Protein AF-A0A924HXS6-F1 (afdb_monomer_lite)

Radius of gyration: 39.7 Å; chains: 1; bounding box: 68×80×104 Å

pLDDT: mean 76.48, std 15.84, range [36.5, 95.69]

Secondary structure (DSSP, 8-state):
-------------------TTS--TTT--HHHHHHHHHHHTTGGG--HHHHHHHHHT--S-PPPPHHHHHHHHHTTHHHHHHHHHHHHHHHHHHHHHHHHHHHHHHHHHHHHHHHHHHHHHHHHHHHHHHHHHHHHHHHHHHHHHH-SS-PPPHHHHHHHHHHHHHHHHHHHHHHHHHHHHHHHHTHHHHHHHHT--

Foldseek 3Di:
DDDDDDDDPPPPPPVPVQQLLHDDPVQDDPLLNQLLCLQLVCPPVGDLQSSQCVSVVHPDSDPHDPVSVVSCVSSVSVVSSVSVVVVVVVVVVVVVVVVVVVVVVVVVVVLVVVVVVLVVVLVVLVVVLVVLLVVLVVVVVVVCVVDVDPPDDPVNVVSVVVNVVSVVVSVVVVVVVVVVNCVSVVVVVVVVVVVVD

Structure (mmCIF, N/CA/C/O backbone):
data_AF-A0A924HXS6-F1
#
_entry.id   AF-A0A924HXS6-F1
#
loop_
_atom_site.group_PDB
_atom_site.id
_atom_site.type_symbol
_atom_site.label_atom_id
_atom_site.label_alt_id
_atom_site.label_comp_id
_atom_site.label_asym_id
_atom_site.label_entity_id
_atom_site.label_seq_id
_atom_site.pdbx_PDB_ins_code
_atom_site.Cartn_x
_atom_site.Cartn_y
_atom_site.Cartn_z
_atom_site.occupancy
_atom_site.B_iso_or_equiv
_atom_site.auth_seq_id
_atom_site.auth_comp_id
_atom_site.auth_asym_id
_atom_site.auth_atom_id
_atom_site.pdbx_PDB_model_num
ATOM 1 N N . MET A 1 1 ? -27.231 61.408 19.218 1.00 38.69 1 MET A N 1
ATOM 2 C CA . MET A 1 1 ? -27.263 60.824 17.855 1.00 38.69 1 MET A CA 1
ATOM 3 C C . MET A 1 1 ? -26.114 61.401 17.045 1.00 38.69 1 MET A C 1
ATOM 5 O O . MET A 1 1 ? -25.766 62.540 17.344 1.00 38.69 1 MET A O 1
ATOM 9 N N . PRO A 1 2 ? -25.629 60.732 15.982 1.00 52.03 2 PRO A N 1
ATOM 10 C CA . PRO A 1 2 ? -25.668 59.294 15.654 1.00 52.03 2 PRO A CA 1
ATOM 11 C C . PRO A 1 2 ? -24.253 58.683 15.903 1.00 52.03 2 PRO A C 1
ATOM 13 O O . PRO A 1 2 ? -23.514 59.279 16.678 1.00 52.03 2 PRO A O 1
ATOM 16 N N . VAL A 1 3 ? -23.779 57.533 15.397 1.00 42.38 3 VAL A N 1
ATOM 17 C CA . VAL A 1 3 ? -24.336 56.420 14.589 1.00 42.38 3 VAL A CA 1
ATOM 18 C C . VAL A 1 3 ? -23.833 55.095 15.205 1.00 42.38 3 VAL A C 1
ATOM 20 O O . VAL A 1 3 ? -22.773 55.075 15.825 1.00 42.38 3 VAL A O 1
ATOM 23 N N . GLU A 1 4 ? -24.529 53.980 14.985 1.00 47.75 4 GLU A N 1
ATOM 24 C CA . GLU A 1 4 ? -24.015 52.621 15.225 1.00 47.75 4 GLU A CA 1
ATOM 25 C C . GLU A 1 4 ? -23.115 52.116 14.078 1.00 47.75 4 GLU A C 1
ATOM 27 O O . GLU A 1 4 ? -23.230 52.577 12.940 1.00 47.75 4 GLU A O 1
ATOM 32 N N . LYS A 1 5 ? -22.285 51.108 14.383 1.00 46.72 5 LYS A N 1
ATOM 33 C CA . LYS A 1 5 ? -21.861 49.961 13.543 1.00 46.72 5 LYS A CA 1
ATOM 34 C C . LYS A 1 5 ? -20.877 49.147 14.393 1.00 46.72 5 LYS A C 1
ATOM 36 O O . LYS A 1 5 ? -19.875 49.684 14.837 1.00 46.72 5 LYS A O 1
ATOM 41 N N . GLY A 1 6 ? -21.069 47.871 14.689 1.00 36.50 6 GLY A N 1
ATOM 42 C CA . GLY A 1 6 ? -22.016 46.897 14.161 1.00 36.50 6 GLY A CA 1
ATOM 43 C C . GLY A 1 6 ? -21.389 45.532 14.423 1.00 36.50 6 GLY A C 1
ATOM 44 O O . GLY A 1 6 ? -20.631 45.032 13.597 1.00 36.50 6 GLY A O 1
ATOM 45 N N . ILE A 1 7 ? -21.613 44.986 15.621 1.00 47.97 7 ILE A N 1
ATOM 46 C CA . ILE A 1 7 ? -20.989 43.734 16.059 1.00 47.97 7 ILE A CA 1
ATOM 47 C C . ILE A 1 7 ? -21.606 42.583 15.263 1.00 47.97 7 ILE A C 1
ATOM 49 O O . ILE A 1 7 ? -22.708 42.136 15.558 1.00 47.97 7 ILE A O 1
ATOM 53 N N . THR A 1 8 ? -20.871 42.084 14.274 1.00 44.03 8 THR A N 1
ATOM 54 C CA . THR A 1 8 ? -21.115 40.773 13.657 1.00 44.03 8 THR A CA 1
ATOM 55 C C . THR A 1 8 ? -19.799 40.011 13.593 1.00 44.03 8 THR A C 1
ATOM 57 O O . THR A 1 8 ? -19.250 39.722 12.533 1.00 44.03 8 THR A O 1
ATOM 60 N N . GLY A 1 9 ? -19.275 39.678 14.776 1.00 37.59 9 GLY A N 1
ATOM 61 C CA . GLY A 1 9 ? -18.327 38.579 14.889 1.00 37.59 9 GLY A CA 1
ATOM 62 C C . GLY A 1 9 ? -19.048 37.312 14.447 1.00 37.59 9 GLY A C 1
ATOM 63 O O . GLY A 1 9 ? -19.781 36.723 15.236 1.00 37.59 9 GLY A O 1
ATOM 64 N N . SER A 1 10 ? -18.901 36.949 13.172 1.00 38.72 10 SER A N 1
ATOM 65 C CA . SER A 1 10 ? -19.490 35.740 12.605 1.00 38.72 10 SER A CA 1
ATOM 66 C C . SER A 1 10 ? -18.765 34.537 13.193 1.00 38.72 10 SER A C 1
ATOM 68 O O . SER A 1 10 ? -17.803 34.021 12.621 1.00 38.72 10 SER A O 1
ATOM 70 N N . THR A 1 11 ? -19.193 34.121 14.385 1.00 42.62 11 THR A N 1
ATOM 71 C CA . THR A 1 11 ? -18.770 32.864 14.985 1.00 42.62 11 THR A CA 1
ATOM 72 C C . THR A 1 11 ? -19.303 31.750 14.101 1.00 42.62 11 THR A C 1
ATOM 74 O O . THR A 1 11 ? -20.420 31.268 14.291 1.00 42.62 11 THR A O 1
ATOM 77 N N . HIS A 1 12 ? -18.481 31.323 13.143 1.00 37.81 12 HIS A N 1
ATOM 78 C CA . HIS A 1 12 ? -18.574 29.990 12.578 1.00 37.81 12 HIS A CA 1
ATOM 79 C C . HIS A 1 12 ? -18.391 28.999 13.730 1.00 37.81 12 HIS A C 1
ATOM 81 O O . HIS A 1 12 ? -17.289 28.526 14.003 1.00 37.81 12 HIS A O 1
ATOM 87 N N . HIS A 1 13 ? -19.495 28.688 14.414 1.00 41.25 13 HIS A N 1
ATOM 88 C CA . HIS A 1 13 ? -19.664 27.399 15.052 1.00 41.25 13 HIS A CA 1
ATOM 89 C C . HIS A 1 13 ? -19.586 26.378 13.921 1.00 41.25 13 HIS A C 1
ATOM 91 O O . HIS A 1 13 ? -20.592 26.004 13.318 1.00 41.25 13 HIS A O 1
ATOM 97 N N . SER A 1 14 ? -18.361 25.948 13.616 1.00 42.88 14 SER A N 1
ATOM 98 C CA . SER A 1 14 ? -18.145 24.612 13.100 1.00 42.88 14 SER A CA 1
ATOM 99 C C . SER A 1 14 ? -18.835 23.697 14.094 1.00 42.88 14 SER A C 1
ATOM 101 O O . SER A 1 14 ? -18.337 23.496 15.202 1.00 42.88 14 SER A O 1
ATOM 103 N N . ILE A 1 15 ? -20.015 23.204 13.720 1.00 47.69 15 ILE A N 1
ATOM 104 C CA . ILE A 1 15 ? -20.652 22.091 14.406 1.00 47.69 15 ILE A CA 1
ATOM 105 C C . ILE A 1 15 ? -19.704 20.926 14.154 1.00 47.69 15 ILE A C 1
ATOM 107 O O . ILE A 1 15 ? -19.793 20.246 13.132 1.00 47.69 15 ILE A O 1
ATOM 111 N N . ALA A 1 16 ? -18.720 20.776 15.041 1.00 56.34 16 ALA A N 1
ATOM 112 C CA . ALA A 1 16 ? -17.879 19.604 15.082 1.00 56.34 16 ALA A CA 1
ATOM 113 C C . ALA A 1 16 ? -18.853 18.437 15.202 1.00 56.34 16 ALA A C 1
ATOM 115 O O . ALA A 1 16 ? -19.609 18.363 16.172 1.00 56.34 16 ALA A O 1
ATOM 116 N N . VAL A 1 17 ? -18.910 17.600 14.164 1.00 62.91 17 VAL A N 1
ATOM 117 C CA . VAL A 1 17 ? -19.793 16.437 14.141 1.00 62.91 17 VAL A CA 1
ATOM 118 C C . VAL A 1 17 ? -19.264 15.507 15.219 1.00 62.91 17 VAL A C 1
ATOM 120 O O . VAL A 1 17 ? -18.293 14.779 15.007 1.00 62.91 17 VAL A O 1
ATOM 123 N N . MET A 1 18 ? -19.836 15.650 16.414 1.00 76.25 18 MET A N 1
ATOM 124 C CA . MET A 1 18 ? -19.361 15.003 17.622 1.00 76.25 18 MET A CA 1
ATOM 125 C C . MET A 1 18 ? -19.551 13.510 17.419 1.00 76.25 18 MET A C 1
ATOM 127 O O . MET A 1 18 ? -20.681 13.034 17.278 1.00 76.25 18 MET A O 1
ATOM 131 N N . GLN A 1 19 ? -18.438 12.792 17.287 1.00 87.62 19 GLN A N 1
ATOM 132 C CA . GLN A 1 19 ? -18.511 11.398 16.887 1.00 87.62 19 GLN A CA 1
ATOM 133 C C . GLN A 1 19 ? -19.232 10.594 17.975 1.00 87.62 19 GLN A C 1
ATOM 135 O O . GLN A 1 19 ? -19.058 10.891 19.159 1.00 87.62 19 GLN A O 1
ATOM 140 N N . PRO A 1 20 ? -20.031 9.572 17.624 1.00 88.06 20 PRO A N 1
ATOM 141 C CA . PRO A 1 20 ? -20.849 8.849 18.600 1.00 88.06 20 PRO A CA 1
ATOM 142 C C . PRO A 1 20 ? -20.058 8.253 19.774 1.00 88.06 20 PRO A C 1
ATOM 144 O O . PRO A 1 20 ? -20.612 8.057 20.850 1.00 88.06 20 PRO A O 1
ATOM 147 N N . TRP A 1 21 ? -18.767 7.976 19.590 1.00 91.31 21 TRP A N 1
ATOM 148 C CA . TRP A 1 21 ? -17.848 7.448 20.603 1.00 91.31 21 TRP A CA 1
ATOM 149 C C . TRP A 1 21 ? -17.086 8.513 21.412 1.00 91.31 21 TRP A C 1
ATOM 151 O O . TRP A 1 21 ? -16.323 8.149 22.301 1.00 91.31 21 TRP A O 1
ATOM 161 N N . GLU A 1 22 ? -17.282 9.804 21.150 1.00 92.31 22 GLU A N 1
ATOM 162 C CA . GLU A 1 22 ? -16.698 10.893 21.947 1.00 92.31 22 GLU A CA 1
ATOM 163 C C . GLU A 1 22 ? -17.592 11.277 23.132 1.00 92.31 22 GLU A C 1
ATOM 165 O O . GLU A 1 22 ? -18.760 10.883 23.195 1.00 92.31 22 GLU A O 1
ATOM 170 N N . PHE A 1 23 ? -17.034 12.017 24.096 1.00 92.56 23 PHE A N 1
ATOM 171 C CA . PHE A 1 23 ? -17.731 12.439 25.316 1.00 92.56 23 PHE A CA 1
ATOM 172 C C . PHE A 1 23 ? -19.007 13.232 24.999 1.00 92.56 23 PHE A C 1
ATOM 174 O O . PHE A 1 23 ? -18.955 14.221 24.273 1.00 92.56 23 PHE A O 1
ATOM 181 N N . ASN A 1 24 ? -20.143 12.835 25.578 1.00 91.19 24 ASN A N 1
ATOM 182 C CA . ASN A 1 24 ? -21.427 13.498 25.363 1.00 91.19 24 ASN A CA 1
ATOM 183 C C . ASN A 1 24 ? -21.954 14.136 26.656 1.00 91.19 24 ASN A C 1
ATOM 185 O O . ASN A 1 24 ? -22.421 13.427 27.540 1.00 91.19 24 ASN A O 1
ATOM 189 N N . GLU A 1 25 ? -21.967 15.468 26.739 1.00 88.81 25 GLU A N 1
ATOM 190 C CA . GLU A 1 25 ? -22.411 16.230 27.925 1.00 88.81 25 GLU A CA 1
ATOM 191 C C . GLU A 1 25 ? -23.848 15.928 28.401 1.00 88.81 25 GLU A C 1
ATOM 193 O O . GLU A 1 25 ? -24.182 16.197 29.554 1.00 88.81 25 GLU A O 1
ATOM 198 N N . HIS A 1 26 ? -24.708 15.364 27.546 1.00 86.75 26 HIS A N 1
ATOM 199 C CA . HIS A 1 26 ? -26.095 15.021 27.883 1.00 86.75 26 HIS A CA 1
ATOM 200 C C . HIS A 1 26 ? -26.287 13.563 28.336 1.00 86.75 26 HIS A C 1
ATOM 202 O O . HIS A 1 26 ? -27.339 13.238 28.887 1.00 86.75 26 HIS A O 1
ATOM 208 N N . LEU A 1 27 ? -25.305 12.683 28.102 1.00 87.62 27 LEU A N 1
ATOM 209 C CA . LEU A 1 27 ? -25.378 11.244 28.410 1.00 87.62 27 LEU A CA 1
ATOM 210 C C . LEU A 1 27 ? -24.270 10.775 29.363 1.00 87.62 27 LEU A C 1
ATOM 212 O O . LEU A 1 27 ? -24.475 9.853 30.155 1.00 87.62 27 LEU A O 1
ATOM 216 N N . ASP A 1 28 ? -23.094 11.394 29.286 1.00 91.88 28 ASP A N 1
ATOM 217 C CA . ASP A 1 28 ? -21.891 10.997 29.998 1.00 91.88 28 ASP A CA 1
ATOM 218 C C . ASP A 1 28 ? -21.597 11.906 31.195 1.00 91.88 28 ASP A C 1
ATOM 220 O O . ASP A 1 28 ? -21.560 13.131 31.125 1.00 91.88 28 ASP A O 1
ATOM 224 N N . THR A 1 29 ? -21.249 11.269 32.307 1.00 93.75 29 THR A N 1
ATOM 225 C CA . THR A 1 29 ? -20.440 11.881 33.362 1.00 93.75 29 THR A CA 1
ATOM 226 C C . THR A 1 29 ? -18.971 11.539 33.119 1.00 93.75 29 THR A C 1
ATOM 228 O O . THR A 1 29 ? -18.664 10.508 32.520 1.00 93.75 29 THR A O 1
ATOM 231 N N . ALA A 1 30 ? -18.035 12.314 33.674 1.00 93.06 30 ALA A N 1
ATOM 232 C CA . ALA A 1 30 ? -16.604 11.986 33.591 1.00 93.06 30 ALA A CA 1
ATOM 233 C C . ALA A 1 30 ? -16.283 10.542 34.050 1.00 93.06 30 ALA A C 1
ATOM 235 O O . ALA A 1 30 ? -15.427 9.876 33.473 1.00 93.06 30 ALA A O 1
ATOM 236 N N . LYS A 1 31 ? -17.013 10.022 35.051 1.00 93.12 31 LYS A N 1
ATOM 237 C CA . LYS A 1 31 ? -16.850 8.646 35.552 1.00 93.12 31 LYS A CA 1
ATOM 238 C C . LYS A 1 31 ? -17.409 7.587 34.601 1.00 93.12 31 LYS A C 1
ATOM 240 O O . LYS A 1 31 ? -16.767 6.554 34.428 1.00 93.12 31 LYS A O 1
ATOM 245 N N . SER A 1 32 ? -18.574 7.826 33.993 1.00 93.56 32 SER A N 1
ATOM 246 C CA . SER A 1 32 ? -19.151 6.883 33.029 1.00 93.56 32 SER A CA 1
ATOM 247 C C . SER A 1 32 ? -18.361 6.869 31.723 1.00 93.56 32 SER A C 1
ATOM 249 O O . SER A 1 32 ? -18.115 5.787 31.204 1.00 93.56 32 SER A O 1
ATOM 251 N N . PHE A 1 33 ? -17.869 8.018 31.247 1.00 95.44 33 PHE A N 1
ATOM 252 C CA . PHE A 1 33 ? -17.008 8.066 30.063 1.00 95.44 33 PHE A CA 1
ATOM 253 C C . PHE A 1 33 ? -15.649 7.394 30.291 1.00 95.44 33 PHE A C 1
ATOM 255 O O . PHE A 1 33 ? -15.173 6.670 29.425 1.00 95.44 33 PHE A O 1
ATOM 262 N N . GLN A 1 34 ? -15.048 7.542 31.477 1.00 94.94 34 GLN A N 1
ATOM 263 C CA . GLN A 1 34 ? -13.844 6.783 31.827 1.00 94.94 34 GLN A CA 1
ATOM 264 C C . GLN A 1 34 ? -14.103 5.264 31.802 1.00 94.94 34 GLN A C 1
ATOM 266 O O . GLN A 1 34 ? -13.278 4.509 31.295 1.00 94.94 34 GLN A O 1
ATOM 271 N N . GLY A 1 35 ? -15.259 4.807 32.303 1.00 93.62 35 GLY A N 1
ATOM 272 C CA . GLY A 1 35 ? -15.675 3.403 32.198 1.00 93.62 35 GLY A CA 1
ATOM 273 C C . GLY A 1 35 ? -15.913 2.948 30.752 1.00 93.62 35 GLY A C 1
ATOM 274 O O . GLY A 1 35 ? -15.497 1.850 30.383 1.00 93.62 35 GLY A O 1
ATOM 275 N N . PHE A 1 36 ? -16.519 3.806 29.927 1.00 95.69 36 PHE A N 1
ATOM 276 C CA . PHE A 1 36 ? -16.722 3.582 28.495 1.00 95.69 36 PHE A CA 1
ATOM 277 C C . PHE A 1 36 ? -15.394 3.448 27.741 1.00 95.69 36 PHE A C 1
ATOM 279 O O . PHE A 1 36 ? -15.242 2.511 26.963 1.00 95.69 36 PHE A O 1
ATOM 286 N N . ALA A 1 37 ? -14.416 4.319 28.011 1.00 95.00 37 ALA A N 1
ATOM 287 C CA . ALA A 1 37 ? -13.077 4.225 27.434 1.00 95.00 37 ALA A CA 1
ATOM 288 C C . ALA A 1 37 ? -12.424 2.876 27.781 1.00 95.00 37 ALA A C 1
ATOM 290 O O . ALA A 1 37 ? -12.025 2.146 26.878 1.00 95.00 37 ALA A O 1
ATOM 291 N N . CYS A 1 38 ? -12.450 2.460 29.056 1.00 94.00 38 CYS A N 1
ATOM 292 C CA . CYS A 1 38 ? -11.980 1.127 29.458 1.00 94.00 38 CYS A CA 1
ATOM 293 C C . CYS A 1 38 ? -12.711 -0.023 28.736 1.00 94.00 38 CYS A C 1
ATOM 295 O O . CYS A 1 38 ? -12.109 -1.065 28.494 1.00 94.00 38 CYS A O 1
ATOM 297 N N . TYR A 1 39 ? -13.997 0.134 28.404 1.00 95.31 39 TYR A N 1
ATOM 298 C CA . TYR A 1 39 ? -14.775 -0.872 27.672 1.00 95.31 39 TYR A CA 1
ATOM 299 C C . TYR A 1 39 ? -14.457 -0.909 26.168 1.00 95.31 39 TYR A C 1
ATOM 301 O O . TYR A 1 39 ? -14.346 -1.994 25.597 1.00 95.31 39 TYR A O 1
ATOM 309 N N . ARG A 1 40 ? -14.273 0.256 25.535 1.00 95.19 40 ARG A N 1
ATOM 310 C CA . ARG A 1 40 ? -13.857 0.397 24.130 1.00 95.19 40 ARG A CA 1
ATOM 311 C C . ARG A 1 40 ? -12.452 -0.169 23.913 1.00 95.19 40 ARG A C 1
ATOM 313 O O . ARG A 1 40 ? -12.247 -0.990 23.020 1.00 95.19 40 ARG A O 1
ATOM 320 N N . ASP A 1 41 ? -11.512 0.227 24.768 1.00 93.31 41 ASP A N 1
ATOM 321 C CA . ASP A 1 41 ? -10.079 -0.046 24.612 1.00 93.31 41 ASP A CA 1
ATOM 322 C C . ASP A 1 41 ? -9.718 -1.533 24.848 1.00 93.31 41 ASP A C 1
ATOM 324 O O . ASP A 1 41 ? -8.624 -1.970 24.502 1.00 93.31 41 ASP A O 1
ATOM 328 N N . LEU A 1 42 ? -10.654 -2.345 25.363 1.00 91.69 42 LEU A N 1
ATOM 329 C CA . LEU A 1 42 ? -10.542 -3.812 25.438 1.00 91.69 42 LEU A CA 1
ATOM 330 C C . LEU A 1 42 ? -10.660 -4.534 24.083 1.00 91.69 42 LEU A C 1
ATOM 332 O O . LEU A 1 42 ? -10.429 -5.747 24.023 1.00 91.69 42 LEU A O 1
ATOM 336 N N . GLY A 1 43 ? -11.048 -3.835 23.011 1.00 89.19 43 GLY A N 1
ATOM 337 C CA . GLY A 1 43 ? -11.098 -4.404 21.663 1.00 89.19 43 GLY A CA 1
ATOM 338 C C . GLY A 1 43 ? -12.033 -5.624 21.548 1.00 89.19 43 GLY A C 1
ATOM 339 O O . GLY A 1 43 ? -13.045 -5.682 22.250 1.00 89.19 43 GLY A O 1
ATOM 340 N N . PRO A 1 44 ? -11.728 -6.616 20.688 1.00 85.62 44 PRO A N 1
ATOM 341 C CA . PRO A 1 44 ? -12.607 -7.765 20.426 1.00 85.62 44 PRO A CA 1
ATOM 342 C C . PRO A 1 44 ? -12.946 -8.624 21.655 1.00 85.62 44 PRO A C 1
ATOM 344 O O . PRO A 1 44 ? -13.977 -9.288 21.679 1.00 85.62 44 PRO A O 1
ATOM 347 N N . THR A 1 45 ? -12.103 -8.601 22.690 1.00 86.75 45 THR A N 1
ATOM 348 C CA . THR A 1 45 ? -12.285 -9.347 23.949 1.00 86.75 45 THR A CA 1
ATOM 349 C C . THR A 1 45 ? -13.083 -8.583 25.015 1.00 86.75 45 THR A C 1
ATOM 351 O O . THR A 1 45 ? -13.094 -8.977 26.182 1.00 86.75 45 THR A O 1
ATOM 354 N N . ARG A 1 46 ? -13.740 -7.475 24.647 1.00 91.50 46 ARG A N 1
ATOM 355 C CA . ARG A 1 46 ? -14.506 -6.627 25.572 1.00 91.50 46 ARG A CA 1
ATOM 356 C C . ARG A 1 46 ? -15.606 -7.385 26.319 1.00 91.50 46 ARG A C 1
ATOM 358 O O . ARG A 1 46 ? -16.433 -8.085 25.740 1.00 91.50 46 ARG A O 1
ATOM 365 N N . SER A 1 47 ? -15.679 -7.146 27.623 1.00 92.44 47 SER A N 1
ATOM 366 C CA . SER A 1 47 ? -16.813 -7.505 28.474 1.00 92.44 47 SER A CA 1
ATOM 367 C C . SER A 1 47 ? -16.984 -6.439 29.555 1.00 92.44 47 SER A C 1
ATOM 369 O O . SER A 1 47 ? -16.036 -5.721 29.883 1.00 92.44 47 SER A O 1
ATOM 371 N N . LEU A 1 48 ? -18.194 -6.304 30.107 1.00 91.38 48 LEU A N 1
ATOM 372 C CA . LEU A 1 48 ? -18.442 -5.324 31.170 1.00 91.38 48 LEU A CA 1
ATOM 373 C C . LEU A 1 48 ? -17.681 -5.673 32.453 1.00 91.38 48 LEU A C 1
ATOM 375 O O . LEU A 1 48 ? -17.195 -4.767 33.123 1.00 91.38 48 LEU A O 1
ATOM 379 N N . ASP A 1 49 ? -17.493 -6.960 32.745 1.00 90.88 49 ASP A N 1
ATOM 380 C CA . ASP A 1 49 ? -16.710 -7.424 33.893 1.00 90.88 49 ASP A CA 1
ATOM 381 C C . ASP A 1 49 ? -15.219 -7.079 33.740 1.00 90.88 49 ASP A C 1
ATOM 383 O O . ASP A 1 49 ? -14.610 -6.544 34.667 1.00 90.88 49 ASP A O 1
ATOM 387 N N . ALA A 1 50 ? -14.637 -7.295 32.553 1.00 89.81 50 ALA A N 1
ATOM 388 C CA . ALA A 1 50 ? -13.249 -6.923 32.271 1.00 89.81 50 ALA A CA 1
ATOM 389 C C . ALA A 1 50 ? -13.051 -5.396 32.305 1.00 89.81 50 ALA A C 1
ATOM 391 O O . ALA A 1 50 ? -12.095 -4.904 32.907 1.00 89.81 50 ALA A O 1
ATOM 392 N N . ALA A 1 51 ? -13.984 -4.632 31.729 1.00 91.88 51 ALA A N 1
ATOM 393 C CA . ALA A 1 51 ? -13.937 -3.170 31.754 1.00 91.88 51 ALA A CA 1
ATOM 394 C C . ALA A 1 51 ? -14.082 -2.620 33.181 1.00 91.88 51 ALA A C 1
ATOM 396 O O . ALA A 1 51 ? -13.402 -1.664 33.553 1.00 91.88 51 ALA A O 1
ATOM 397 N N . PHE A 1 52 ? -14.924 -3.250 34.003 1.00 91.44 52 PHE A N 1
ATOM 398 C CA . PHE A 1 52 ? -15.096 -2.909 35.411 1.00 91.44 52 PHE A CA 1
ATOM 399 C C . PHE A 1 52 ? -13.847 -3.232 36.244 1.00 91.44 52 PHE A C 1
ATOM 401 O O . PHE A 1 52 ? -13.449 -2.420 37.082 1.00 91.44 52 PHE A O 1
ATOM 408 N N . ALA A 1 53 ? -13.197 -4.373 35.992 1.00 89.88 53 ALA A N 1
ATOM 409 C CA . ALA A 1 53 ? -11.933 -4.750 36.624 1.00 89.88 53 ALA A CA 1
ATOM 410 C C . ALA A 1 53 ? -10.823 -3.721 36.335 1.00 89.88 53 ALA A C 1
ATOM 412 O O . ALA A 1 53 ? -10.177 -3.243 37.274 1.00 89.88 53 ALA A O 1
ATOM 413 N N . LEU A 1 54 ? -10.678 -3.298 35.070 1.00 90.25 54 LEU A N 1
ATOM 414 C CA . LEU A 1 54 ? -9.769 -2.217 34.664 1.00 90.25 54 LEU A CA 1
ATOM 415 C C . LEU A 1 54 ? -10.129 -0.880 35.330 1.00 90.25 54 LEU A C 1
ATOM 417 O O . LEU A 1 54 ? -9.282 -0.271 35.982 1.00 90.25 54 LEU A O 1
ATOM 421 N N . TYR A 1 55 ? -11.395 -0.456 35.243 1.00 90.62 55 TYR A N 1
ATOM 422 C CA . TYR A 1 55 ? -11.885 0.799 35.829 1.00 90.62 55 TYR A CA 1
ATOM 423 C C . TYR A 1 55 ? -11.654 0.882 37.349 1.00 90.62 55 TYR A C 1
ATOM 425 O O . TYR A 1 55 ? -11.389 1.954 37.894 1.00 90.62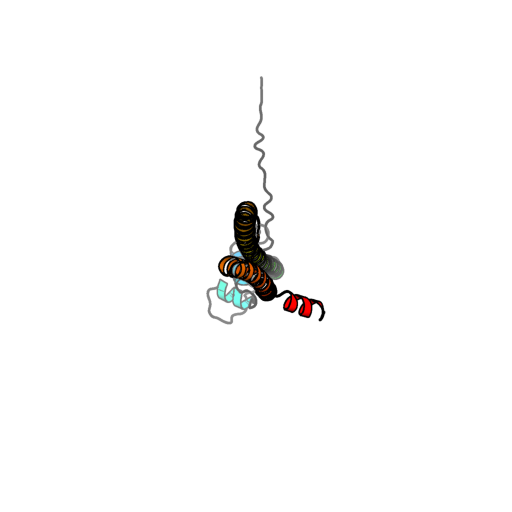 55 TYR A O 1
ATOM 433 N N . ARG A 1 56 ? -11.744 -0.252 38.055 1.00 88.88 56 ARG A N 1
ATOM 434 C CA . ARG A 1 56 ? -11.508 -0.346 39.504 1.00 88.88 56 ARG A CA 1
ATOM 435 C C . ARG A 1 56 ? -10.053 -0.622 39.882 1.00 88.88 56 ARG A C 1
ATOM 437 O O . ARG A 1 56 ? -9.773 -0.612 41.079 1.00 88.88 56 ARG A O 1
ATOM 444 N N .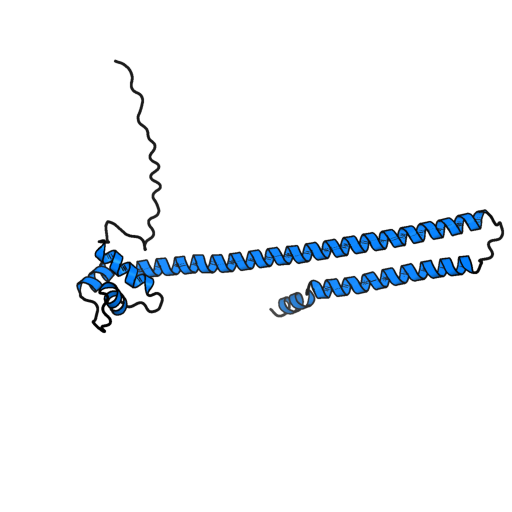 GLN A 1 57 ? -9.168 -0.876 38.915 1.00 84.25 57 GLN A N 1
ATOM 445 C CA . GLN A 1 57 ? -7.789 -1.334 39.131 1.00 84.25 57 GLN A CA 1
ATOM 446 C C . GLN A 1 57 ? -7.728 -2.595 40.024 1.00 84.25 57 GLN A C 1
ATOM 448 O O . GLN A 1 57 ? -6.913 -2.690 40.941 1.00 84.25 57 GLN A O 1
ATOM 453 N N . GLN A 1 58 ? -8.636 -3.560 39.804 1.00 76.69 58 GLN A N 1
ATOM 454 C CA . GLN A 1 58 ? -8.728 -4.799 40.593 1.00 76.69 58 GLN A CA 1
ATOM 455 C C . GLN A 1 58 ? -8.543 -6.043 39.721 1.00 76.69 58 GLN A C 1
ATOM 457 O O . GLN A 1 58 ? -9.316 -6.277 38.801 1.00 76.69 58 GLN A O 1
ATOM 462 N N . ASN A 1 59 ? -7.607 -6.916 40.103 1.00 62.34 59 ASN A N 1
ATOM 463 C CA . ASN A 1 59 ? -7.332 -8.204 39.443 1.00 62.34 59 ASN A CA 1
ATOM 464 C C . ASN A 1 59 ? -8.381 -9.301 39.754 1.00 62.34 59 ASN A C 1
ATOM 466 O O . ASN A 1 59 ? -8.041 -10.479 39.824 1.00 62.34 59 ASN A O 1
ATOM 470 N N . SER A 1 60 ? -9.634 -8.941 40.052 1.00 53.97 60 SER A N 1
ATOM 471 C CA . SER A 1 60 ? -10.631 -9.879 40.588 1.00 53.97 60 SER A CA 1
ATOM 472 C C . SER A 1 60 ? -11.764 -10.168 39.611 1.00 53.97 60 SER A C 1
ATOM 474 O O . SER A 1 60 ? -12.344 -9.223 39.082 1.00 53.97 60 SER A O 1
ATOM 476 N N . ASN A 1 61 ? -12.169 -11.441 39.523 1.00 59.31 61 ASN A N 1
ATOM 477 C CA . ASN A 1 61 ? -13.370 -11.950 38.834 1.00 59.31 61 ASN A CA 1
ATOM 478 C C . ASN A 1 61 ? -14.690 -11.477 39.490 1.00 59.31 61 ASN A C 1
ATOM 480 O O . ASN A 1 61 ? -15.574 -12.279 39.789 1.00 59.31 61 ASN A O 1
ATOM 484 N N . LYS A 1 62 ? -14.812 -10.185 39.800 1.00 67.06 62 LYS A N 1
ATOM 485 C CA . LYS A 1 62 ? -16.041 -9.579 40.313 1.00 67.06 62 LYS A CA 1
ATOM 486 C C . LYS A 1 62 ? -16.869 -9.106 39.133 1.00 67.06 62 LYS A C 1
ATOM 488 O O . LYS A 1 62 ? -16.402 -8.282 38.351 1.00 67.06 62 LYS A O 1
ATOM 493 N N . THR A 1 63 ? -18.101 -9.588 39.068 1.00 74.38 63 THR A N 1
ATOM 494 C CA . THR A 1 63 ? -19.112 -9.119 38.125 1.00 74.38 63 THR A CA 1
ATOM 495 C C . THR A 1 63 ? -19.305 -7.607 38.227 1.00 74.38 63 THR A C 1
ATOM 497 O O . THR A 1 63 ? -19.204 -7.017 39.311 1.00 74.38 63 THR A O 1
ATOM 500 N N . ALA A 1 64 ? -19.598 -6.980 37.090 1.00 77.69 64 ALA A N 1
ATOM 501 C CA . ALA A 1 64 ? -19.845 -5.555 36.973 1.00 77.69 64 ALA A CA 1
ATOM 502 C C . ALA A 1 64 ? -20.934 -5.107 37.959 1.00 77.69 64 ALA A C 1
ATOM 504 O O . ALA A 1 64 ? -22.037 -5.658 38.013 1.00 77.69 64 ALA A O 1
ATOM 505 N N . SER A 1 65 ? -20.621 -4.085 38.758 1.00 79.38 65 SER A N 1
ATOM 506 C CA . SER A 1 65 ? -21.583 -3.522 39.707 1.00 79.38 65 SER A CA 1
ATOM 507 C C . SER A 1 65 ? -22.783 -2.912 38.973 1.00 79.38 65 SER A C 1
ATOM 509 O O . SER A 1 65 ? -22.638 -2.394 37.866 1.00 79.38 65 SER A O 1
ATOM 511 N N . GLY A 1 66 ? -23.962 -2.900 39.605 1.00 86.25 66 GLY A N 1
ATOM 512 C CA . GLY A 1 66 ? -25.201 -2.409 38.988 1.00 86.25 66 GLY A CA 1
ATOM 513 C C . GLY A 1 66 ? -25.095 -0.995 38.399 1.00 86.25 66 GLY A C 1
ATOM 514 O O . GLY A 1 66 ? -25.658 -0.737 37.342 1.00 86.25 66 GLY A O 1
ATOM 515 N N . PHE A 1 67 ? -24.301 -0.098 39.000 1.00 89.44 67 PHE A N 1
ATOM 516 C CA . PHE A 1 67 ? -24.073 1.236 38.428 1.00 89.44 67 PHE A CA 1
ATOM 517 C C . PHE A 1 67 ? -23.323 1.200 37.086 1.00 89.44 67 PHE A C 1
ATOM 519 O O . PHE A 1 67 ? -23.579 2.038 36.230 1.00 89.44 67 PHE A O 1
ATOM 526 N N . PHE A 1 68 ? -22.427 0.231 36.884 1.00 92.00 68 PHE A N 1
ATOM 527 C CA . PHE A 1 68 ? -21.630 0.086 35.666 1.00 92.00 68 PHE A CA 1
ATOM 528 C C . PHE A 1 68 ? -22.478 -0.484 34.520 1.00 92.00 68 PHE A C 1
ATOM 530 O O . PHE A 1 68 ? -22.421 0.021 33.401 1.00 92.00 68 PHE A O 1
ATOM 537 N N . ASN A 1 69 ? -23.362 -1.443 34.822 1.00 92.88 69 ASN A N 1
ATOM 538 C CA . ASN A 1 69 ? -24.383 -1.917 33.880 1.00 92.88 69 ASN A CA 1
ATOM 539 C C . ASN A 1 69 ? -25.378 -0.802 33.510 1.00 92.88 69 ASN A C 1
ATOM 541 O O . ASN A 1 69 ? -25.717 -0.644 32.336 1.00 92.88 69 ASN A O 1
ATOM 545 N N . ASN A 1 70 ? -25.789 0.024 34.480 1.00 94.06 70 ASN A N 1
ATOM 546 C CA . ASN A 1 70 ? -26.640 1.188 34.220 1.00 94.06 70 ASN A CA 1
ATOM 547 C C . ASN A 1 70 ? -25.934 2.214 33.317 1.00 94.06 70 ASN A C 1
ATOM 549 O O . ASN A 1 70 ? -26.534 2.676 32.354 1.00 94.06 70 ASN A O 1
ATOM 553 N N . TRP A 1 71 ? -24.658 2.536 33.571 1.00 94.88 71 TRP A N 1
ATOM 554 C CA . TRP A 1 71 ? -23.876 3.422 32.697 1.00 94.88 71 TRP A CA 1
ATOM 555 C C . TRP A 1 71 ? -23.733 2.862 31.280 1.00 94.88 71 TRP A C 1
ATOM 557 O O . TRP A 1 71 ? -23.907 3.609 30.322 1.00 94.88 71 TRP A O 1
ATOM 567 N N . SER A 1 72 ? -23.476 1.558 31.144 1.00 94.00 72 SER A N 1
ATOM 568 C CA . SER A 1 72 ? -23.378 0.899 29.840 1.00 94.00 72 SER A CA 1
ATOM 569 C C . SER A 1 72 ? -24.678 0.968 29.041 1.00 94.00 72 SER A C 1
ATOM 571 O O . SER A 1 72 ? -24.658 1.275 27.846 1.00 94.00 72 SER A O 1
ATOM 573 N N . THR A 1 73 ? -25.805 0.743 29.720 1.00 93.88 73 THR A N 1
ATOM 574 C CA . THR A 1 73 ? -27.138 0.744 29.110 1.00 93.88 73 THR A CA 1
ATOM 575 C C . THR A 1 73 ? -27.571 2.160 28.729 1.00 93.88 73 THR A C 1
ATOM 577 O O . THR A 1 73 ? -27.877 2.407 27.565 1.00 93.88 73 THR A O 1
ATOM 580 N N . SER A 1 74 ? -27.542 3.108 29.675 1.00 92.94 74 SER A N 1
ATOM 581 C CA . SER A 1 74 ? -27.966 4.499 29.446 1.00 92.94 74 SER A CA 1
ATOM 582 C C . SER A 1 74 ? -27.027 5.272 28.520 1.00 92.94 74 SER A C 1
ATOM 584 O O . SER A 1 74 ? -27.468 6.146 27.785 1.00 92.94 74 SER A O 1
ATOM 586 N N . GLY A 1 75 ? -25.730 4.955 28.545 1.00 92.00 75 GLY A N 1
ATOM 587 C CA . GLY A 1 75 ? -24.729 5.547 27.661 1.00 92.00 75 GLY A CA 1
ATOM 588 C C . GLY A 1 75 ? -24.604 4.846 26.307 1.00 92.00 75 GLY A C 1
ATOM 589 O O . GLY A 1 75 ? -23.691 5.192 25.562 1.00 92.00 75 GLY A O 1
ATOM 590 N N . HIS A 1 76 ? -25.447 3.846 26.008 1.00 94.25 76 HIS A N 1
ATOM 591 C CA . HIS A 1 76 ? -25.458 3.060 24.765 1.00 94.25 76 HIS A CA 1
ATOM 592 C C . HIS A 1 76 ? -24.074 2.542 24.323 1.00 94.25 76 HIS A C 1
ATOM 594 O O . HIS A 1 76 ? -23.722 2.591 23.143 1.00 94.25 76 HIS A O 1
ATOM 600 N N . TRP A 1 77 ? -23.265 2.040 25.266 1.00 94.62 77 TRP A N 1
ATOM 601 C CA . TRP A 1 77 ? -21.843 1.752 25.019 1.00 94.62 77 TRP A CA 1
ATOM 602 C C . TRP A 1 77 ? -21.608 0.790 23.850 1.00 94.62 77 TRP A C 1
ATOM 604 O O . TRP A 1 77 ? -20.695 1.012 23.064 1.00 94.62 77 TRP A O 1
ATOM 614 N N . VAL A 1 78 ? -22.438 -0.246 23.702 1.00 93.56 78 VAL A N 1
ATOM 615 C CA . VAL A 1 78 ? -22.297 -1.246 22.627 1.00 93.56 78 VAL A CA 1
ATOM 616 C C . VAL A 1 78 ? -22.443 -0.612 21.238 1.00 93.56 78 VAL A C 1
ATOM 618 O O . VAL A 1 78 ? -21.628 -0.880 20.362 1.00 93.56 78 VAL A O 1
ATOM 621 N N . ASP A 1 79 ? -23.428 0.268 21.046 1.00 94.25 79 ASP A N 1
ATOM 622 C CA . ASP A 1 79 ? -23.662 0.972 19.775 1.00 94.25 79 ASP A CA 1
ATOM 623 C C . ASP A 1 79 ? -22.555 1.999 19.476 1.00 94.25 79 ASP A C 1
ATOM 625 O O . ASP A 1 79 ? -22.070 2.094 18.348 1.00 94.25 79 ASP A O 1
ATOM 629 N N . ARG A 1 80 ? -22.085 2.721 20.502 1.00 94.38 80 ARG A N 1
ATOM 630 C CA . ARG A 1 80 ? -20.974 3.679 20.372 1.00 94.38 80 ARG A CA 1
ATOM 631 C C . ARG A 1 80 ? -19.659 2.986 20.009 1.00 94.38 80 ARG A C 1
ATOM 633 O O . ARG A 1 80 ? -18.964 3.461 19.114 1.00 94.38 80 ARG A O 1
ATOM 640 N N . VAL A 1 81 ? -19.336 1.860 20.655 1.00 94.88 81 VAL A N 1
ATOM 641 C CA . VAL A 1 81 ? -18.143 1.064 20.316 1.00 94.88 81 VAL A CA 1
ATOM 642 C C . VAL A 1 81 ? -18.280 0.426 18.933 1.00 94.88 81 VAL A C 1
ATOM 644 O O . VAL A 1 81 ? -17.326 0.485 18.172 1.00 94.88 81 VAL A O 1
ATOM 647 N N . LEU A 1 82 ? -19.453 -0.092 18.550 1.00 93.50 82 LEU A N 1
ATOM 648 C CA . LEU A 1 82 ? -19.665 -0.627 17.198 1.00 93.50 82 LEU A CA 1
ATOM 649 C C . LEU A 1 82 ? -19.378 0.427 16.115 1.00 93.50 82 LEU A C 1
ATOM 651 O O . LEU A 1 82 ? -18.720 0.131 15.122 1.00 93.50 82 LEU A O 1
ATOM 655 N N . LYS A 1 83 ? -19.829 1.670 16.313 1.00 93.75 83 LYS A N 1
ATOM 656 C CA . LYS A 1 83 ? -19.550 2.777 15.383 1.00 93.75 83 LYS A CA 1
ATOM 657 C C . LYS A 1 83 ? -18.060 3.138 15.341 1.00 93.75 83 LYS A C 1
ATOM 659 O O . LYS A 1 83 ? -17.544 3.397 14.260 1.00 93.75 83 LYS A O 1
ATOM 664 N N . PHE A 1 84 ? -17.372 3.095 16.484 1.00 93.56 84 PHE A N 1
ATOM 665 C CA . PHE A 1 84 ? -15.920 3.289 16.562 1.00 93.56 84 PHE A CA 1
ATOM 666 C C . PHE A 1 84 ? -15.135 2.175 15.854 1.00 93.56 84 PHE A C 1
ATOM 668 O O . PHE A 1 84 ? -14.172 2.464 15.145 1.00 93.56 84 PHE A O 1
ATOM 675 N N . ASP A 1 85 ? -15.547 0.915 16.017 1.00 93.31 85 ASP A N 1
ATOM 676 C CA . ASP A 1 85 ? -14.927 -0.232 15.348 1.00 93.31 85 ASP A CA 1
ATOM 677 C C . ASP A 1 85 ? -15.092 -0.125 13.828 1.00 93.31 85 ASP A C 1
ATOM 679 O O . ASP A 1 85 ? -14.114 -0.260 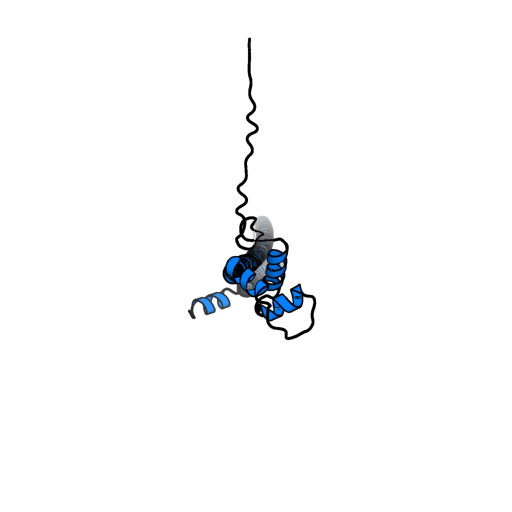13.099 1.00 93.31 85 ASP A O 1
ATOM 683 N N . LEU A 1 86 ? -16.307 0.180 13.351 1.00 93.12 86 LEU A N 1
ATOM 684 C CA . LEU A 1 86 ? -16.601 0.358 11.924 1.00 93.12 86 LEU A CA 1
ATOM 685 C C . LEU A 1 86 ? -15.765 1.480 11.296 1.00 93.12 86 LEU A C 1
ATOM 687 O O . LEU A 1 86 ? -15.253 1.314 10.191 1.00 93.12 86 LEU A O 1
ATOM 691 N N . GLU A 1 87 ? -15.597 2.602 11.997 1.00 92.88 87 GLU A N 1
ATOM 692 C CA . GLU A 1 87 ? -14.753 3.706 11.535 1.00 92.88 87 GLU A CA 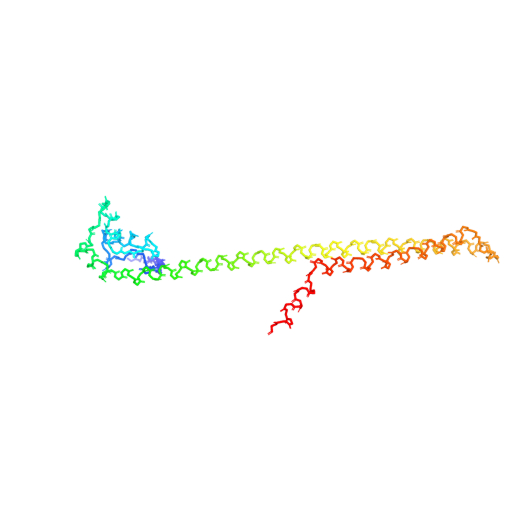1
ATOM 693 C C . GLU A 1 87 ? -13.260 3.343 11.570 1.00 92.88 87 GLU A C 1
ATOM 695 O O . GLU A 1 87 ? -12.521 3.645 10.633 1.00 92.88 87 GLU A O 1
ATOM 700 N N . SER A 1 88 ? -12.814 2.627 12.606 1.00 90.31 88 SER A N 1
ATOM 701 C CA . SER A 1 88 ? -11.438 2.124 12.704 1.00 90.31 88 SER A CA 1
ATOM 702 C C . SER A 1 88 ? -11.116 1.137 11.577 1.00 90.31 88 SER A C 1
ATOM 704 O O . SER A 1 88 ? -10.046 1.214 10.972 1.00 90.31 88 SER A O 1
ATOM 706 N N . ASP A 1 89 ? -12.053 0.247 11.241 1.00 90.94 89 ASP A N 1
ATOM 707 C CA . ASP A 1 89 ? -11.934 -0.668 10.107 1.00 90.94 89 ASP A CA 1
ATOM 708 C C . ASP A 1 89 ? -11.986 0.065 8.763 1.00 90.94 89 ASP A C 1
ATOM 710 O O . ASP A 1 89 ? -11.207 -0.279 7.873 1.00 90.94 89 ASP A O 1
ATOM 714 N N . ARG A 1 90 ? -12.821 1.106 8.612 1.00 92.12 90 ARG A N 1
ATOM 715 C CA . ARG A 1 90 ? -12.829 1.972 7.420 1.00 92.12 90 ARG A CA 1
ATOM 716 C C . ARG A 1 90 ? -11.450 2.594 7.196 1.00 92.12 90 ARG A C 1
ATOM 718 O O . ARG A 1 90 ? -10.873 2.415 6.127 1.00 92.12 90 ARG A O 1
ATOM 725 N N . ILE A 1 91 ? -10.892 3.245 8.219 1.00 90.62 91 ILE A N 1
ATOM 726 C CA . ILE A 1 91 ? -9.562 3.876 8.172 1.00 90.62 91 ILE A CA 1
ATOM 727 C C . ILE A 1 91 ? -8.472 2.837 7.866 1.00 90.62 91 ILE A C 1
ATOM 729 O O . ILE A 1 91 ? -7.601 3.076 7.030 1.00 90.62 91 ILE A O 1
ATOM 733 N N . ARG A 1 92 ? -8.528 1.657 8.497 1.00 87.56 92 ARG A N 1
ATOM 734 C CA . ARG A 1 92 ? -7.576 0.560 8.261 1.00 87.56 92 ARG A CA 1
ATOM 735 C C . ARG A 1 92 ? -7.637 0.041 6.821 1.00 87.56 92 ARG A C 1
ATOM 737 O O . ARG A 1 92 ? -6.594 -0.194 6.215 1.00 87.56 92 ARG A O 1
ATOM 744 N N . LEU A 1 93 ? -8.837 -0.150 6.272 1.00 86.38 93 LEU A N 1
ATOM 745 C CA . LEU A 1 93 ? -9.032 -0.603 4.893 1.00 86.38 93 LEU A CA 1
ATOM 746 C C . LEU A 1 93 ? -8.590 0.460 3.880 1.00 86.38 93 LEU A C 1
ATOM 748 O O . LEU A 1 93 ? -7.942 0.111 2.897 1.00 86.38 93 LEU A O 1
ATOM 752 N N . GLU A 1 94 ? -8.870 1.738 4.137 1.00 88.00 94 GLU A N 1
ATOM 753 C CA . GLU A 1 94 ? -8.395 2.853 3.309 1.00 88.00 94 GLU A CA 1
ATOM 754 C C . GLU A 1 94 ? -6.869 2.980 3.324 1.00 88.00 94 GLU A C 1
ATOM 756 O O . GLU A 1 94 ? -6.275 3.198 2.270 1.00 88.00 94 GLU A O 1
ATOM 761 N N . GLY A 1 95 ? -6.221 2.762 4.474 1.00 85.50 95 GLY A N 1
ATOM 762 C CA . GLY A 1 95 ? -4.761 2.682 4.573 1.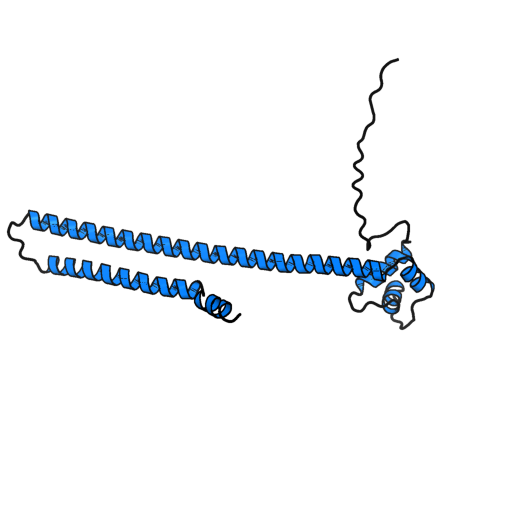00 85.50 95 GLY A CA 1
ATOM 763 C C . GLY A 1 95 ? -4.183 1.576 3.685 1.00 85.50 95 GLY A C 1
ATOM 764 O O . GLY A 1 95 ? -3.338 1.849 2.836 1.00 85.50 95 GLY A O 1
ATOM 765 N N . ILE A 1 96 ? -4.709 0.351 3.802 1.00 82.75 96 ILE A N 1
ATOM 766 C CA . ILE A 1 96 ? -4.281 -0.804 2.988 1.00 82.75 96 ILE A CA 1
ATOM 767 C C . ILE A 1 96 ? -4.501 -0.548 1.487 1.00 82.75 96 ILE A C 1
ATOM 769 O O . ILE A 1 96 ? -3.636 -0.860 0.669 1.00 82.75 96 ILE A O 1
ATOM 773 N N . GLN A 1 97 ? -5.644 0.032 1.104 1.00 80.88 97 GLN A N 1
ATOM 774 C CA . GLN A 1 97 ? -5.929 0.380 -0.293 1.00 80.88 97 GLN A CA 1
ATOM 775 C C . GLN A 1 97 ? -5.011 1.498 -0.808 1.00 80.88 97 GLN A C 1
ATOM 777 O O . GLN A 1 97 ? -4.564 1.438 -1.953 1.00 80.88 97 GLN A O 1
ATOM 782 N N . GLY A 1 98 ? -4.701 2.491 0.028 1.00 83.00 98 GLY A N 1
ATOM 783 C CA . GLY A 1 98 ? -3.763 3.568 -0.279 1.00 83.00 98 GLY A CA 1
ATOM 784 C C . GLY A 1 98 ? -2.345 3.051 -0.511 1.00 83.00 98 GLY A C 1
ATOM 785 O O . GLY A 1 98 ? -1.758 3.346 -1.549 1.00 83.00 98 GLY A O 1
ATOM 786 N N . GLU A 1 99 ? -1.824 2.224 0.397 1.00 82.38 99 GLU A N 1
ATOM 787 C CA . GLU A 1 99 ? -0.508 1.583 0.265 1.00 82.38 99 GLU A CA 1
ATOM 788 C C . GLU A 1 99 ? -0.425 0.704 -0.989 1.00 82.38 99 GLU A C 1
ATOM 790 O O . GLU A 1 99 ? 0.520 0.830 -1.768 1.00 82.38 99 GLU A O 1
ATOM 795 N N . ALA A 1 100 ? -1.445 -0.125 -1.244 1.00 79.44 100 ALA A N 1
ATOM 796 C CA . ALA A 1 100 ? -1.511 -0.950 -2.449 1.00 79.44 100 ALA A CA 1
ATOM 797 C C . ALA A 1 100 ? -1.525 -0.107 -3.738 1.00 79.44 100 ALA A C 1
ATOM 799 O O . ALA A 1 100 ? -0.905 -0.493 -4.732 1.00 79.44 100 ALA A O 1
ATOM 800 N N . ARG A 1 101 ? -2.192 1.058 -3.729 1.00 80.38 101 ARG A N 1
ATOM 801 C CA . ARG A 1 101 ? -2.207 1.981 -4.872 1.00 80.38 101 ARG A CA 1
ATOM 802 C C . ARG A 1 101 ? -0.853 2.659 -5.077 1.00 80.38 101 ARG A C 1
ATOM 804 O O . ARG A 1 101 ? -0.386 2.702 -6.208 1.00 80.38 101 ARG A O 1
ATOM 811 N N . ILE A 1 102 ? -0.206 3.123 -4.006 1.00 87.12 102 ILE A N 1
ATOM 812 C CA . ILE A 1 102 ? 1.126 3.753 -4.052 1.00 87.12 102 ILE A CA 1
ATOM 813 C C . ILE A 1 102 ? 2.176 2.763 -4.574 1.00 87.12 102 ILE A C 1
ATOM 815 O O . ILE A 1 102 ? 2.964 3.105 -5.453 1.00 87.12 102 ILE A O 1
ATOM 819 N N . GLU A 1 103 ? 2.164 1.520 -4.089 1.00 82.19 103 GLU A N 1
ATOM 820 C CA . GLU A 1 103 ? 3.064 0.461 -4.564 1.00 82.19 103 GLU A CA 1
ATOM 821 C C . GLU A 1 103 ? 2.796 0.101 -6.038 1.00 82.19 103 GLU A C 1
ATOM 823 O O . GLU A 1 103 ? 3.732 -0.132 -6.804 1.00 82.19 103 GLU A O 1
ATOM 828 N N . HIS A 1 104 ? 1.533 0.104 -6.478 1.00 79.81 104 HIS A N 1
ATOM 829 C CA . HIS A 1 104 ? 1.192 -0.107 -7.886 1.00 79.81 104 HIS A CA 1
ATOM 830 C C . HIS A 1 104 ? 1.651 1.054 -8.786 1.00 79.81 104 HIS A C 1
ATOM 832 O O . HIS A 1 104 ? 2.283 0.811 -9.814 1.00 79.81 104 HIS A O 1
ATOM 838 N N . GLU A 1 105 ? 1.392 2.304 -8.388 1.00 84.81 105 GLU A N 1
ATOM 839 C CA . GLU A 1 105 ? 1.862 3.514 -9.079 1.00 84.81 105 GLU A CA 1
ATOM 840 C C . GLU A 1 105 ? 3.395 3.521 -9.195 1.00 84.81 105 GLU A C 1
ATOM 842 O O . GLU A 1 105 ? 3.933 3.746 -10.281 1.00 84.81 105 GLU A O 1
ATOM 847 N N . ARG A 1 106 ? 4.103 3.171 -8.112 1.00 86.31 106 ARG A N 1
ATOM 848 C CA . ARG A 1 106 ? 5.564 3.033 -8.099 1.00 86.31 106 ARG A CA 1
ATOM 849 C C . ARG A 1 106 ? 6.056 1.989 -9.106 1.00 86.31 106 ARG A C 1
ATOM 851 O O . ARG A 1 106 ? 6.966 2.283 -9.877 1.00 86.31 106 ARG A O 1
ATOM 858 N N . ARG A 1 107 ? 5.466 0.788 -9.130 1.00 80.69 107 ARG A N 1
ATOM 859 C CA . ARG A 1 107 ? 5.856 -0.273 -10.081 1.00 80.69 107 ARG A CA 1
ATOM 860 C C . ARG A 1 107 ? 5.621 0.131 -11.532 1.00 80.69 107 ARG A C 1
ATOM 862 O O . ARG A 1 107 ? 6.442 -0.187 -12.387 1.00 80.69 107 ARG A O 1
ATOM 869 N N . LEU A 1 108 ? 4.525 0.837 -11.819 1.00 83.50 108 LEU A N 1
ATOM 870 C CA . LEU A 1 108 ? 4.270 1.370 -13.160 1.00 83.50 108 LEU A CA 1
ATOM 871 C C . LEU A 1 108 ? 5.349 2.374 -13.583 1.00 83.50 108 LEU A C 1
ATOM 873 O O . LEU A 1 108 ? 5.772 2.351 -14.738 1.00 83.50 108 LEU A O 1
ATOM 877 N N . GLU A 1 109 ? 5.817 3.218 -12.666 1.00 87.69 109 GLU A N 1
ATOM 878 C CA . GLU A 1 109 ? 6.876 4.189 -12.947 1.00 87.69 109 GLU A CA 1
ATOM 879 C C . GLU A 1 109 ? 8.254 3.526 -13.122 1.00 87.69 109 GLU A C 1
ATOM 881 O O . GLU A 1 109 ? 8.984 3.861 -14.054 1.00 87.69 109 GLU A O 1
ATOM 886 N N . GLU A 1 110 ? 8.582 2.514 -12.311 1.00 81.50 110 GLU A N 1
ATOM 887 C CA . GLU A 1 110 ? 9.785 1.687 -12.497 1.00 81.50 110 GLU A CA 1
ATOM 888 C C . GLU A 1 110 ? 9.787 1.004 -13.880 1.00 81.50 110 GLU A C 1
ATOM 890 O O . GLU A 1 110 ? 10.781 1.076 -14.607 1.00 81.50 110 GLU A O 1
ATOM 895 N N . VAL A 1 111 ? 8.657 0.419 -14.299 1.00 83.31 111 VAL A N 1
ATOM 896 C CA . VAL A 1 111 ? 8.498 -0.197 -15.630 1.00 83.31 111 VAL A CA 1
ATOM 897 C C . VAL A 1 111 ? 8.635 0.830 -16.761 1.00 83.31 111 VAL A C 1
ATOM 899 O O . VAL A 1 111 ? 9.297 0.544 -17.760 1.00 83.31 111 VAL A O 1
ATOM 902 N N . ARG A 1 112 ? 8.057 2.032 -16.620 1.00 83.94 112 ARG A N 1
ATOM 903 C CA . ARG A 1 112 ? 8.194 3.117 -17.612 1.00 83.94 112 ARG A CA 1
ATOM 904 C C . ARG A 1 112 ? 9.640 3.565 -17.769 1.00 83.94 112 ARG A C 1
ATOM 906 O O . ARG A 1 112 ? 10.137 3.589 -18.889 1.00 83.94 112 ARG A O 1
ATOM 913 N N . SER A 1 113 ? 10.321 3.843 -16.660 1.00 81.25 113 SER A N 1
ATOM 914 C CA . SER A 1 113 ? 11.725 4.268 -16.646 1.00 81.25 113 SER A CA 1
ATOM 915 C C . SER A 1 113 ? 12.640 3.246 -17.336 1.00 81.25 113 SER A C 1
ATOM 917 O O . SER A 1 113 ? 13.460 3.601 -18.187 1.00 81.25 113 SER A O 1
ATOM 919 N N . VAL A 1 114 ? 12.438 1.950 -17.064 1.00 82.88 114 VAL A N 1
ATOM 920 C CA . VAL A 1 114 ? 13.166 0.863 -17.741 1.00 82.88 114 VAL A CA 1
ATOM 921 C C . VAL A 1 114 ? 12.826 0.798 -19.236 1.00 82.88 114 VAL A C 1
ATOM 923 O O . VAL A 1 114 ? 13.733 0.672 -20.063 1.00 82.88 114 VAL A O 1
ATOM 926 N N . ALA A 1 115 ? 11.551 0.924 -19.615 1.00 77.75 115 ALA A N 1
ATOM 927 C CA . ALA A 1 115 ? 11.133 0.918 -21.017 1.00 77.75 115 ALA A CA 1
ATOM 928 C C . ALA A 1 115 ? 11.711 2.107 -21.811 1.00 77.75 115 ALA A C 1
ATOM 930 O O . ALA A 1 115 ? 12.185 1.919 -22.935 1.00 77.75 115 ALA A O 1
ATOM 931 N N . GLU A 1 116 ? 11.740 3.306 -21.224 1.00 83.69 116 GLU A N 1
ATOM 932 C CA . GLU A 1 116 ? 12.362 4.499 -21.806 1.00 83.69 116 GLU A CA 1
ATOM 933 C C . GLU A 1 116 ? 13.877 4.326 -21.969 1.00 83.69 116 GLU A C 1
ATOM 935 O O . GLU A 1 116 ? 14.412 4.591 -23.048 1.00 83.69 116 GLU A O 1
ATOM 940 N N . ALA A 1 117 ? 14.571 3.804 -20.953 1.00 78.38 117 ALA A N 1
ATOM 941 C CA . ALA A 1 117 ? 16.003 3.521 -21.032 1.00 78.38 117 ALA A CA 1
ATOM 942 C C . ALA A 1 117 ? 16.337 2.512 -22.151 1.00 78.38 117 ALA A C 1
ATOM 944 O O . ALA A 1 117 ? 17.274 2.728 -22.924 1.00 78.38 117 ALA A O 1
ATOM 945 N N . ILE A 1 118 ? 15.538 1.446 -22.296 1.00 80.31 118 ILE A N 1
ATOM 946 C CA . ILE A 1 118 ? 15.674 0.462 -23.383 1.00 80.31 118 ILE A CA 1
ATOM 947 C C . ILE A 1 118 ? 15.404 1.112 -24.749 1.00 80.31 118 ILE A C 1
ATOM 949 O O . ILE A 1 118 ? 16.149 0.870 -25.704 1.00 80.31 118 ILE A O 1
ATOM 953 N N . ALA A 1 119 ? 14.371 1.952 -24.866 1.00 76.94 119 ALA A N 1
ATOM 954 C CA . ALA A 1 119 ? 14.050 2.657 -26.106 1.00 76.94 119 ALA A CA 1
ATOM 955 C C . ALA A 1 119 ? 15.179 3.614 -26.531 1.00 76.94 119 ALA A C 1
ATOM 957 O O . ALA A 1 119 ? 15.598 3.594 -27.691 1.00 76.94 119 ALA A O 1
ATOM 958 N N . LEU A 1 120 ? 15.733 4.389 -25.594 1.00 84.00 120 LEU A N 1
ATOM 959 C CA . LEU A 1 120 ? 16.868 5.280 -25.841 1.00 84.00 120 LEU A CA 1
ATOM 960 C C . LEU A 1 120 ? 18.127 4.504 -26.255 1.00 84.00 120 LEU A C 1
ATOM 962 O O . LEU A 1 120 ? 18.760 4.864 -27.249 1.00 84.00 120 LEU A O 1
ATOM 966 N N . ALA A 1 121 ? 18.461 3.408 -25.567 1.00 78.25 121 ALA A N 1
ATOM 967 C CA . ALA A 1 121 ? 19.609 2.565 -25.911 1.00 78.25 121 ALA A CA 1
ATOM 968 C C . ALA A 1 121 ? 19.478 1.938 -27.316 1.00 78.25 121 ALA A C 1
ATOM 970 O O . ALA A 1 121 ? 20.452 1.892 -28.077 1.00 78.25 121 ALA A O 1
ATOM 971 N N . ARG A 1 122 ? 18.263 1.518 -27.703 1.00 77.12 122 ARG A N 1
ATOM 972 C CA . ARG A 1 122 ? 17.953 1.031 -29.060 1.00 77.12 122 ARG A CA 1
ATOM 973 C C . ARG A 1 122 ? 18.138 2.127 -30.111 1.00 77.12 122 ARG A C 1
ATOM 975 O O . ARG A 1 122 ? 18.836 1.898 -31.097 1.00 77.12 122 ARG A O 1
ATOM 982 N N . LEU A 1 123 ? 17.575 3.318 -29.888 1.00 82.19 123 LEU A N 1
ATOM 983 C CA . LEU A 1 123 ? 17.707 4.456 -30.807 1.00 82.19 123 LEU A CA 1
ATOM 984 C C . LEU A 1 123 ? 19.171 4.889 -30.978 1.00 82.19 123 LEU A C 1
ATOM 986 O O . LEU A 1 123 ? 19.607 5.127 -32.101 1.00 82.19 123 LEU A O 1
ATOM 990 N N . GLN A 1 124 ? 19.954 4.926 -29.897 1.00 83.31 124 GLN A N 1
ATOM 991 C CA . GLN A 1 124 ? 21.388 5.236 -29.949 1.00 83.31 124 GLN A CA 1
ATOM 992 C C . GLN A 1 124 ? 22.189 4.183 -30.725 1.00 83.31 124 GLN A C 1
ATOM 994 O O . GLN A 1 124 ? 23.050 4.538 -31.533 1.00 83.31 124 GLN A O 1
ATOM 999 N N . THR A 1 125 ? 21.898 2.896 -30.514 1.00 79.88 125 THR A N 1
ATOM 1000 C CA . THR A 1 125 ? 22.560 1.794 -31.232 1.00 79.88 125 THR A CA 1
ATOM 1001 C C . THR A 1 125 ? 22.251 1.849 -32.726 1.00 79.88 125 THR A C 1
ATOM 1003 O O . THR A 1 125 ? 23.176 1.864 -33.536 1.00 79.88 125 THR A O 1
ATOM 1006 N N . SER A 1 126 ? 20.969 1.986 -33.083 1.00 78.06 126 SER A N 1
ATOM 1007 C CA . SER A 1 126 ? 20.510 2.088 -34.473 1.00 78.06 126 SER A CA 1
ATOM 1008 C C . SER A 1 126 ? 21.031 3.344 -35.182 1.00 78.06 126 SER A C 1
ATOM 1010 O O . SER A 1 126 ? 21.428 3.278 -36.344 1.00 78.06 126 SER A O 1
ATOM 1012 N N . LEU A 1 127 ? 21.112 4.485 -34.488 1.00 82.25 127 LEU A N 1
ATOM 1013 C CA . LEU A 1 127 ? 21.740 5.689 -35.034 1.00 82.25 127 LEU A CA 1
ATOM 1014 C C . LEU A 1 127 ? 23.232 5.454 -35.308 1.00 82.25 127 LEU A C 1
ATOM 1016 O O . LEU A 1 127 ? 23.734 5.827 -36.367 1.00 82.25 127 LEU A O 1
ATOM 1020 N N . ARG A 1 128 ? 23.949 4.815 -34.376 1.00 81.25 128 ARG A N 1
ATOM 1021 C CA . ARG A 1 128 ? 25.379 4.529 -34.529 1.00 81.25 128 ARG A CA 1
ATOM 1022 C C . ARG A 1 128 ? 25.651 3.566 -35.685 1.00 81.25 128 ARG A C 1
ATOM 1024 O O . ARG A 1 128 ? 26.595 3.807 -36.436 1.00 81.25 128 ARG A O 1
ATOM 1031 N N . SER A 1 129 ? 24.847 2.516 -35.855 1.00 78.56 129 SER A N 1
ATOM 1032 C CA . SER A 1 129 ? 24.991 1.605 -36.993 1.00 78.56 129 SER A CA 1
ATOM 1033 C C . SER A 1 129 ? 24.639 2.293 -38.314 1.00 78.56 129 SER A C 1
ATOM 1035 O O . SER A 1 129 ? 25.428 2.211 -39.252 1.00 78.56 129 SER A O 1
ATOM 1037 N N . ALA A 1 130 ? 23.556 3.075 -38.376 1.00 76.00 130 ALA A N 1
ATOM 1038 C CA . ALA A 1 130 ? 23.190 3.847 -39.567 1.00 76.00 130 ALA A CA 1
ATOM 1039 C C . ALA A 1 130 ? 24.282 4.843 -40.006 1.00 76.00 130 ALA A C 1
ATOM 1041 O O . ALA A 1 130 ? 24.559 4.964 -41.201 1.00 76.00 130 ALA A O 1
ATOM 1042 N N . LEU A 1 131 ? 24.943 5.524 -39.061 1.00 80.88 131 LEU A N 1
ATOM 1043 C CA . LEU A 1 131 ? 26.071 6.417 -39.354 1.00 80.88 131 LEU A CA 1
ATOM 1044 C C . LEU A 1 131 ? 27.279 5.646 -39.911 1.00 80.88 131 LEU A C 1
ATOM 1046 O O . LEU A 1 131 ? 27.817 6.036 -40.944 1.00 80.88 131 LEU A O 1
ATOM 1050 N N . LEU A 1 132 ? 27.655 4.516 -39.300 1.00 81.56 132 LEU A N 1
ATOM 1051 C CA . LEU A 1 132 ? 28.737 3.658 -39.805 1.00 81.56 132 LEU A CA 1
ATOM 1052 C C . LEU A 1 132 ? 28.437 3.113 -41.212 1.00 81.56 132 LEU A C 1
ATOM 1054 O O . LEU A 1 132 ? 29.329 3.072 -42.061 1.00 81.56 132 LEU A O 1
ATOM 1058 N N . VAL A 1 133 ? 27.183 2.732 -41.481 1.00 79.31 133 VAL A N 1
ATOM 1059 C CA . VAL A 1 133 ? 26.732 2.280 -42.806 1.00 79.31 133 VAL A CA 1
ATOM 1060 C C . VAL A 1 133 ? 26.839 3.410 -43.834 1.00 79.31 133 VAL A C 1
ATOM 1062 O O . VAL A 1 133 ? 27.394 3.212 -44.913 1.00 79.31 133 VAL A O 1
ATOM 1065 N N . ARG A 1 134 ? 26.372 4.618 -43.498 1.00 80.44 134 ARG A N 1
ATOM 1066 C CA . ARG A 1 134 ? 26.484 5.801 -44.364 1.00 80.44 134 ARG A CA 1
ATOM 1067 C C . ARG A 1 134 ? 27.941 6.129 -44.693 1.00 80.44 134 ARG A C 1
ATOM 1069 O O . ARG A 1 134 ? 28.264 6.362 -45.857 1.00 80.44 134 ARG A O 1
ATOM 1076 N N . ASP A 1 135 ? 28.809 6.158 -43.688 1.00 82.31 135 ASP A N 1
ATOM 1077 C CA . ASP A 1 135 ? 30.202 6.588 -43.846 1.00 82.31 135 ASP A CA 1
ATOM 1078 C C . ASP A 1 135 ? 31.015 5.572 -44.664 1.00 82.31 135 ASP A C 1
ATOM 1080 O O . ASP A 1 135 ? 31.779 5.956 -45.551 1.00 82.31 135 ASP A O 1
ATOM 1084 N N . THR A 1 136 ? 30.783 4.270 -44.457 1.00 80.31 136 THR A N 1
ATOM 1085 C CA . THR A 1 136 ? 31.404 3.209 -45.271 1.00 80.31 136 THR A CA 1
ATOM 1086 C C . THR A 1 136 ? 30.898 3.198 -46.714 1.00 80.31 136 THR A C 1
ATOM 1088 O O . THR A 1 136 ? 31.717 3.090 -47.625 1.00 80.31 136 THR A O 1
ATOM 1091 N N . ILE A 1 137 ? 29.594 3.387 -46.959 1.00 80.25 137 ILE A N 1
ATOM 1092 C CA . ILE A 1 137 ? 29.057 3.547 -48.324 1.00 80.25 137 ILE A CA 1
ATOM 1093 C C . ILE A 1 137 ? 29.667 4.776 -49.010 1.00 80.25 137 ILE A C 1
ATOM 1095 O O . ILE A 1 137 ? 30.034 4.697 -50.179 1.00 80.25 137 ILE A O 1
ATOM 1099 N N . SER A 1 138 ? 29.814 5.892 -48.291 1.00 81.88 138 SER A N 1
ATOM 1100 C CA . SER A 1 138 ? 30.374 7.133 -48.843 1.00 81.88 138 SER A CA 1
ATOM 1101 C C . SER A 1 138 ? 31.845 6.949 -49.242 1.00 81.88 138 SER A C 1
ATOM 1103 O O . SER A 1 138 ? 32.218 7.268 -50.368 1.00 81.88 138 SER A O 1
ATOM 1105 N N . SER A 1 139 ? 32.650 6.319 -48.374 1.00 82.12 139 SER A N 1
ATOM 1106 C CA . SER A 1 139 ? 34.040 5.927 -48.668 1.00 82.12 139 SER A CA 1
ATOM 1107 C C . SER A 1 139 ? 34.143 5.033 -49.910 1.00 82.12 139 SER A C 1
ATOM 1109 O O . SER A 1 139 ? 34.972 5.291 -50.778 1.00 82.12 139 SER A O 1
ATOM 1111 N N . LEU A 1 140 ? 33.292 4.005 -50.025 1.00 78.25 140 LEU A N 1
ATOM 1112 C CA . LEU A 1 140 ? 33.289 3.103 -51.183 1.00 78.25 140 LEU A CA 1
ATOM 1113 C C . LEU A 1 140 ? 32.880 3.829 -52.475 1.00 78.25 140 LEU A C 1
ATOM 1115 O O . LEU A 1 140 ? 33.470 3.591 -53.526 1.00 78.25 140 LEU A O 1
ATOM 1119 N N . GLN A 1 141 ? 31.902 4.738 -52.411 1.00 79.00 141 GLN A N 1
ATOM 1120 C CA . GLN A 1 141 ? 31.486 5.541 -53.564 1.00 79.00 141 GLN A CA 1
ATOM 1121 C C . GLN A 1 141 ? 32.574 6.503 -54.042 1.00 79.00 141 GLN A C 1
ATOM 1123 O O . GLN A 1 141 ? 32.715 6.683 -55.248 1.00 79.00 141 GLN A O 1
ATOM 1128 N N . ASP A 1 142 ? 33.323 7.129 -53.136 1.00 79.88 142 ASP A N 1
ATOM 1129 C CA . ASP A 1 142 ? 34.401 8.044 -53.516 1.00 79.88 142 ASP A CA 1
ATOM 1130 C C . ASP A 1 142 ? 35.607 7.288 -54.093 1.00 79.88 142 ASP A C 1
ATOM 1132 O O . ASP A 1 142 ? 36.139 7.702 -55.123 1.00 79.88 142 ASP A O 1
ATOM 1136 N N . GLU A 1 143 ? 35.953 6.118 -53.546 1.00 72.00 143 GLU A N 1
ATOM 1137 C CA . GLU A 1 143 ? 36.941 5.205 -54.146 1.00 72.00 143 GLU A CA 1
ATOM 1138 C C . GLU A 1 143 ? 36.540 4.782 -55.575 1.00 72.00 143 GLU A C 1
ATOM 1140 O O . GLU A 1 143 ? 37.349 4.867 -56.500 1.00 72.00 143 GLU A O 1
ATOM 1145 N N . CYS A 1 144 ? 35.268 4.425 -55.797 1.00 67.81 144 CYS A N 1
ATOM 1146 C CA . CYS A 1 144 ? 34.756 4.031 -57.118 1.00 67.81 144 CYS A CA 1
ATOM 1147 C C . CYS A 1 144 ? 34.678 5.179 -58.143 1.00 67.81 144 CYS A C 1
ATOM 1149 O O . CYS A 1 144 ? 34.567 4.910 -59.337 1.00 67.81 144 CYS A O 1
ATOM 1151 N N . LYS A 1 145 ? 34.699 6.450 -57.714 1.00 69.94 145 LYS A N 1
ATOM 1152 C CA . LYS A 1 145 ? 34.741 7.615 -58.624 1.00 69.94 145 LYS A CA 1
ATOM 1153 C C . LYS A 1 145 ? 36.156 7.941 -59.100 1.00 69.94 145 LYS A C 1
ATOM 1155 O O . LYS A 1 145 ? 36.303 8.586 -60.135 1.00 69.94 145 LYS A O 1
ATOM 1160 N N . VAL A 1 146 ? 37.177 7.559 -58.329 1.00 64.31 146 VAL A N 1
ATOM 1161 C CA . VAL A 1 146 ? 38.584 7.862 -58.632 1.00 64.31 146 VAL A CA 1
ATOM 1162 C C . VAL A 1 146 ? 39.176 6.845 -59.609 1.00 64.31 146 VAL A C 1
ATOM 1164 O O . VAL A 1 146 ? 39.948 7.237 -60.484 1.00 64.31 146 VAL A O 1
ATOM 1167 N N . ASP A 1 147 ? 38.791 5.569 -59.509 1.00 58.94 147 ASP A N 1
ATOM 1168 C CA . ASP A 1 147 ? 39.271 4.516 -60.407 1.00 58.94 147 ASP A CA 1
ATOM 1169 C C . ASP A 1 147 ? 38.190 4.064 -61.407 1.00 58.94 147 ASP A C 1
ATOM 1171 O O . ASP A 1 147 ? 37.201 3.419 -61.058 1.00 58.94 147 ASP A O 1
ATOM 1175 N N . ASN A 1 148 ? 38.406 4.368 -62.691 1.00 58.06 148 ASN A N 1
ATOM 1176 C CA . ASN A 1 148 ? 37.488 4.047 -63.794 1.00 58.06 148 ASN A CA 1
ATOM 1177 C C . ASN A 1 148 ? 37.374 2.533 -64.099 1.00 58.06 148 ASN A C 1
ATOM 1179 O O . ASN A 1 148 ? 36.690 2.147 -65.052 1.00 58.06 148 ASN A O 1
ATOM 1183 N N . ARG A 1 149 ? 38.035 1.661 -63.326 1.00 57.44 149 ARG A N 1
ATOM 1184 C CA . ARG A 1 149 ? 37.803 0.210 -63.321 1.00 57.44 149 ARG A CA 1
ATOM 1185 C C . ARG A 1 149 ? 37.646 -0.299 -61.890 1.00 57.44 149 ARG A C 1
ATOM 1187 O O . ARG A 1 149 ? 38.607 -0.758 -61.286 1.00 57.44 149 ARG A O 1
ATOM 1194 N N . CYS A 1 150 ? 36.413 -0.306 -61.388 1.00 56.34 150 CYS A N 1
ATOM 1195 C CA . CYS A 1 150 ? 36.079 -0.937 -60.111 1.00 56.34 150 CYS A CA 1
ATOM 1196 C C . CYS A 1 150 ? 36.267 -2.469 -60.186 1.00 56.34 150 CYS A C 1
ATOM 1198 O O . CYS A 1 150 ? 35.345 -3.221 -60.507 1.00 56.34 150 CYS A O 1
ATOM 1200 N N . VAL A 1 151 ? 37.489 -2.931 -59.913 1.00 61.75 151 VAL A N 1
ATOM 1201 C CA . VAL A 1 151 ? 37.786 -4.310 -59.521 1.00 61.75 151 VAL A CA 1
ATOM 1202 C C . VAL A 1 151 ? 37.785 -4.321 -58.000 1.00 61.75 151 VAL A C 1
ATOM 1204 O O . VAL A 1 151 ? 38.587 -3.629 -57.382 1.00 61.75 151 VAL A O 1
ATOM 1207 N N . MET A 1 152 ? 36.860 -5.072 -57.407 1.00 65.44 152 MET A N 1
ATOM 1208 C CA . MET A 1 152 ? 36.642 -5.058 -55.963 1.00 65.44 152 MET A CA 1
ATOM 1209 C C . MET A 1 152 ? 37.872 -5.612 -55.228 1.00 65.44 152 MET A C 1
ATOM 1211 O O . MET A 1 152 ? 38.218 -6.781 -55.414 1.00 65.44 152 MET A O 1
ATOM 1215 N N . ASP A 1 153 ? 38.532 -4.786 -54.413 1.00 75.31 153 ASP A N 1
ATOM 1216 C CA . ASP A 1 153 ? 39.712 -5.212 -53.652 1.00 75.31 153 ASP A CA 1
ATOM 1217 C C . ASP A 1 153 ? 39.345 -5.941 -52.339 1.00 75.31 153 ASP A C 1
ATOM 1219 O O . ASP A 1 153 ? 38.189 -5.983 -51.903 1.00 75.31 153 ASP A O 1
ATOM 1223 N N . GLU A 1 154 ? 40.344 -6.544 -51.690 1.00 77.62 154 GLU A N 1
ATOM 1224 C CA . GLU A 1 154 ? 40.170 -7.304 -50.445 1.00 77.62 154 GLU A CA 1
ATOM 1225 C C . GLU A 1 154 ? 39.714 -6.427 -49.256 1.00 77.62 154 GLU A C 1
ATOM 1227 O O . GLU A 1 154 ? 38.974 -6.885 -48.378 1.00 77.62 154 GLU A O 1
ATOM 1232 N N . ALA A 1 155 ? 40.071 -5.139 -49.241 1.00 74.06 155 ALA A N 1
ATOM 1233 C CA . ALA A 1 155 ? 39.639 -4.177 -48.228 1.00 74.06 155 ALA A CA 1
ATOM 1234 C C . ALA A 1 155 ? 38.197 -3.685 -48.466 1.00 74.06 155 ALA A C 1
ATOM 1236 O O . ALA A 1 155 ? 37.475 -3.389 -47.511 1.00 74.06 155 ALA A O 1
ATOM 1237 N N . GLN A 1 156 ? 37.743 -3.621 -49.717 1.00 71.12 156 GLN A N 1
ATOM 1238 C CA . GLN A 1 156 ? 36.359 -3.345 -50.103 1.00 71.12 156 GLN A CA 1
ATOM 1239 C C . GLN A 1 156 ? 35.462 -4.550 -49.793 1.00 71.12 156 GLN A C 1
ATOM 1241 O O . GLN A 1 156 ? 34.411 -4.383 -49.171 1.00 71.12 156 GLN A O 1
ATOM 1246 N N . ALA A 1 157 ? 35.923 -5.771 -50.095 1.00 75.12 157 ALA A N 1
ATOM 1247 C CA . ALA A 1 157 ? 35.275 -7.014 -49.672 1.00 75.12 157 ALA A CA 1
ATOM 1248 C C . ALA A 1 157 ? 35.110 -7.076 -48.144 1.00 75.12 157 ALA A C 1
ATOM 1250 O O . ALA A 1 157 ? 34.012 -7.321 -47.640 1.00 75.12 157 ALA A O 1
ATOM 1251 N N . SER A 1 158 ? 36.177 -6.768 -47.400 1.00 77.25 158 SER A N 1
ATOM 1252 C CA . SER A 1 158 ? 36.165 -6.738 -45.932 1.00 77.25 158 SER A CA 1
ATOM 1253 C C . SER A 1 158 ? 35.197 -5.690 -45.366 1.00 77.25 158 SER A C 1
ATOM 1255 O O . SER A 1 158 ? 34.489 -5.964 -44.396 1.00 77.25 158 SER A O 1
ATOM 1257 N N . ARG A 1 159 ? 35.103 -4.504 -45.988 1.00 74.50 159 ARG A N 1
ATOM 1258 C CA . ARG A 1 159 ? 34.154 -3.447 -45.591 1.00 74.50 159 ARG A CA 1
ATOM 1259 C C . ARG A 1 159 ? 32.693 -3.835 -45.860 1.00 74.50 159 ARG A C 1
ATOM 1261 O O . ARG A 1 159 ? 31.841 -3.585 -45.008 1.00 74.50 159 ARG A O 1
ATOM 1268 N N . LEU A 1 160 ? 32.401 -4.519 -46.969 1.00 73.75 160 LEU A N 1
ATOM 1269 C CA . LEU A 1 160 ? 31.072 -5.089 -47.243 1.00 73.75 160 LEU A CA 1
ATOM 1270 C C . LEU A 1 160 ? 30.701 -6.209 -46.255 1.00 73.75 160 LEU A C 1
ATOM 1272 O O . LEU A 1 160 ? 29.563 -6.276 -45.789 1.00 73.75 160 LEU A O 1
ATOM 1276 N N . LEU A 1 161 ? 31.659 -7.053 -45.868 1.00 77.19 161 LEU A N 1
ATOM 1277 C CA . LEU A 1 161 ? 31.438 -8.108 -44.873 1.00 77.19 161 LEU A CA 1
ATOM 1278 C C . LEU A 1 161 ? 31.144 -7.527 -43.476 1.00 77.19 161 LEU A C 1
ATOM 1280 O O . LEU A 1 161 ? 30.301 -8.047 -42.739 1.00 77.19 161 LEU A O 1
ATOM 1284 N N . LEU A 1 162 ? 31.793 -6.408 -43.130 1.00 76.19 162 LEU A N 1
ATOM 1285 C CA . LEU A 1 162 ? 31.544 -5.657 -41.898 1.00 76.19 162 LEU A CA 1
ATOM 1286 C C . LEU A 1 162 ? 30.133 -5.040 -41.877 1.00 76.19 162 LEU A C 1
ATOM 1288 O O . LEU A 1 162 ? 29.446 -5.139 -40.862 1.00 76.19 162 LEU A O 1
ATOM 1292 N N . LEU A 1 163 ? 29.670 -4.481 -43.002 1.00 73.50 163 LEU A N 1
ATOM 1293 C CA . LEU A 1 163 ? 28.303 -3.964 -43.176 1.00 73.50 163 LEU A CA 1
ATOM 1294 C C . LEU A 1 163 ? 27.230 -5.037 -42.913 1.00 73.50 163 LEU A C 1
ATOM 1296 O O . LEU A 1 163 ? 26.322 -4.821 -42.109 1.00 73.50 163 LEU A O 1
ATOM 1300 N N . VAL A 1 164 ? 27.370 -6.216 -43.528 1.00 74.81 164 VAL A N 1
ATOM 1301 C CA . VAL A 1 164 ? 26.454 -7.357 -43.318 1.00 74.81 164 VAL A CA 1
ATOM 1302 C C . VAL A 1 164 ? 26.495 -7.846 -41.863 1.00 74.81 164 VAL A C 1
ATOM 1304 O O . VAL A 1 164 ? 25.460 -8.164 -41.276 1.00 74.81 164 VAL A O 1
ATOM 1307 N N . SER A 1 165 ? 27.681 -7.852 -41.247 1.00 73.62 165 SER A N 1
ATOM 1308 C CA . SER A 1 165 ? 27.866 -8.240 -39.841 1.00 73.62 165 SER A CA 1
ATOM 1309 C C . SER A 1 165 ? 27.218 -7.263 -38.850 1.00 73.62 165 SER A C 1
ATOM 1311 O O . SER A 1 165 ? 26.783 -7.673 -37.775 1.00 73.62 165 SER A O 1
ATOM 1313 N N . ILE A 1 166 ? 27.150 -5.972 -39.190 1.00 71.38 166 ILE A N 1
ATOM 1314 C CA . ILE A 1 166 ? 26.451 -4.957 -38.389 1.00 71.38 166 ILE A CA 1
ATOM 1315 C C . ILE A 1 166 ? 24.935 -5.184 -38.465 1.00 71.38 166 ILE A C 1
ATOM 1317 O O . ILE A 1 166 ? 24.290 -5.271 -37.422 1.00 71.38 166 ILE A O 1
ATOM 1321 N N . GLN A 1 167 ? 24.374 -5.385 -39.666 1.00 68.19 167 GLN A N 1
ATOM 1322 C CA . GLN A 1 167 ? 22.940 -5.678 -39.824 1.00 68.19 167 GLN A CA 1
ATOM 1323 C C . GLN A 1 167 ? 22.499 -6.939 -39.064 1.00 68.19 167 GLN A C 1
ATOM 1325 O O . GLN A 1 167 ? 21.450 -6.928 -38.418 1.00 68.19 167 GLN A O 1
ATOM 1330 N N . SER A 1 168 ? 23.288 -8.019 -39.105 1.00 69.19 168 SER A N 1
ATOM 1331 C CA . SER A 1 168 ? 22.939 -9.263 -38.404 1.00 69.19 168 SER A CA 1
ATOM 1332 C C . SER A 1 168 ? 22.987 -9.120 -36.877 1.00 69.19 168 SER A C 1
ATOM 1334 O O . SER A 1 168 ? 22.132 -9.675 -36.182 1.00 69.19 168 SER A O 1
ATOM 1336 N N . LYS A 1 169 ? 23.928 -8.328 -36.342 1.00 72.19 169 LYS A N 1
ATOM 1337 C CA . LYS A 1 169 ? 23.997 -8.011 -34.907 1.00 72.19 169 LYS A CA 1
ATOM 1338 C C . LYS A 1 169 ? 22.847 -7.133 -34.433 1.00 72.19 169 LYS A C 1
ATOM 1340 O O . LYS A 1 169 ? 22.300 -7.413 -33.366 1.00 72.19 169 LYS A O 1
ATOM 1345 N N . ASP A 1 170 ? 22.462 -6.117 -35.198 1.00 67.75 170 ASP A N 1
ATOM 1346 C CA . ASP A 1 170 ? 21.330 -5.258 -34.836 1.00 67.75 170 ASP A CA 1
ATOM 1347 C C . ASP A 1 170 ? 20.030 -6.078 -34.772 1.00 67.75 170 ASP A C 1
ATOM 1349 O O . ASP A 1 170 ? 19.301 -5.992 -33.783 1.00 67.75 170 ASP A O 1
ATOM 1353 N N . ALA A 1 171 ? 19.791 -6.965 -35.748 1.00 66.50 171 ALA A N 1
ATOM 1354 C CA . ALA A 1 171 ? 18.640 -7.871 -35.749 1.00 66.50 171 ALA A CA 1
ATOM 1355 C C . ALA A 1 171 ? 18.605 -8.800 -34.515 1.00 66.50 171 ALA A C 1
ATOM 1357 O O . ALA A 1 171 ? 17.586 -8.877 -33.826 1.00 66.50 171 ALA A O 1
ATOM 1358 N N . ALA A 1 172 ? 19.727 -9.447 -34.180 1.00 70.44 172 ALA A N 1
ATOM 1359 C CA . ALA A 1 172 ? 19.821 -10.311 -32.998 1.00 70.44 172 ALA A CA 1
ATOM 1360 C C . ALA A 1 172 ? 19.641 -9.536 -31.675 1.00 70.44 172 ALA A C 1
ATOM 1362 O O . ALA A 1 172 ? 19.033 -10.034 -30.727 1.00 70.44 172 ALA A O 1
ATOM 1363 N N . THR A 1 173 ? 20.129 -8.293 -31.612 1.00 70.31 173 THR A N 1
ATOM 1364 C CA . THR A 1 173 ? 19.992 -7.421 -30.432 1.00 70.31 173 THR A CA 1
ATOM 1365 C C . THR A 1 173 ? 18.542 -6.962 -30.237 1.00 70.31 173 THR A C 1
ATOM 1367 O O . THR A 1 173 ? 18.066 -6.862 -29.102 1.00 70.31 173 THR A O 1
ATOM 1370 N N . ILE A 1 174 ? 17.804 -6.734 -31.329 1.00 62.09 174 ILE A N 1
ATOM 1371 C CA . ILE A 1 174 ? 16.361 -6.454 -31.295 1.00 62.09 174 ILE A CA 1
ATOM 1372 C C . ILE A 1 174 ? 15.596 -7.656 -30.724 1.00 62.09 174 ILE A C 1
ATOM 1374 O O . ILE A 1 174 ? 14.803 -7.473 -29.801 1.00 62.09 174 ILE A O 1
ATOM 1378 N N . GLU A 1 175 ? 15.869 -8.877 -31.196 1.00 69.62 175 GLU A N 1
ATOM 1379 C CA . GLU A 1 175 ? 15.195 -10.090 -30.707 1.00 69.62 175 GLU A CA 1
ATOM 1380 C C . GLU A 1 175 ? 15.473 -10.350 -29.214 1.00 69.62 175 GLU A C 1
ATOM 1382 O O . GLU A 1 175 ? 14.546 -10.570 -28.432 1.00 69.62 175 GLU A O 1
ATOM 1387 N N . ALA A 1 176 ? 16.737 -10.254 -28.786 1.00 71.56 176 ALA A N 1
ATOM 1388 C CA . ALA A 1 176 ? 17.123 -10.456 -27.388 1.00 71.56 176 ALA A CA 1
ATOM 1389 C C . ALA A 1 176 ? 16.486 -9.420 -26.443 1.00 71.56 176 ALA A C 1
ATOM 1391 O O . ALA A 1 176 ? 16.022 -9.763 -25.357 1.00 71.56 176 ALA A O 1
ATOM 1392 N N . THR A 1 177 ? 16.412 -8.152 -26.862 1.00 61.06 177 THR A N 1
ATOM 1393 C CA . THR A 1 177 ? 15.768 -7.100 -26.055 1.00 61.06 177 THR A CA 1
ATOM 1394 C C . THR A 1 177 ? 14.239 -7.161 -26.092 1.00 61.06 177 THR A C 1
ATOM 1396 O O . THR A 1 177 ? 13.602 -6.608 -25.202 1.00 61.06 177 THR A O 1
ATOM 1399 N N . LEU A 1 178 ? 13.625 -7.813 -27.088 1.00 61.19 178 LEU A N 1
ATOM 1400 C CA . LEU A 1 178 ? 12.191 -8.128 -27.067 1.00 61.19 178 LEU A CA 1
ATOM 1401 C C . LEU A 1 178 ? 11.885 -9.235 -26.052 1.00 61.19 178 LEU A C 1
ATOM 1403 O O . LEU A 1 178 ? 10.965 -9.060 -25.262 1.00 61.19 178 LEU A O 1
ATOM 1407 N N . LYS A 1 179 ? 12.695 -10.301 -26.002 1.00 70.62 179 LYS A N 1
ATOM 1408 C CA . LYS A 1 179 ? 12.574 -11.361 -24.982 1.00 70.62 179 LYS A CA 1
ATOM 1409 C C . LYS A 1 179 ? 12.739 -10.818 -23.561 1.00 70.62 179 LYS A C 1
ATOM 1411 O O . LYS A 1 179 ? 11.877 -11.048 -22.727 1.00 70.62 179 LYS A O 1
ATOM 1416 N N . LEU A 1 180 ? 13.763 -9.996 -23.315 1.00 66.06 180 LEU A N 1
ATOM 1417 C CA . LEU A 1 180 ? 13.943 -9.335 -22.013 1.00 66.06 180 LEU A CA 1
ATOM 1418 C C . LEU A 1 180 ? 12.785 -8.394 -21.642 1.00 66.06 180 LEU A C 1
ATOM 1420 O O . LEU A 1 180 ? 12.461 -8.275 -20.465 1.00 66.06 180 LEU A O 1
ATOM 1424 N N . ALA A 1 181 ? 12.161 -7.720 -22.613 1.00 57.56 181 ALA A N 1
ATOM 1425 C CA . ALA A 1 181 ? 10.991 -6.886 -22.348 1.00 57.56 181 ALA A CA 1
ATOM 1426 C C . ALA A 1 181 ? 9.746 -7.729 -22.023 1.00 57.56 181 ALA A C 1
ATOM 1428 O O . ALA A 1 181 ? 8.997 -7.365 -21.125 1.00 57.56 181 ALA A O 1
ATOM 1429 N N . ASP A 1 182 ? 9.544 -8.855 -22.708 1.00 61.94 182 ASP A N 1
ATOM 1430 C CA . ASP A 1 182 ? 8.455 -9.803 -22.440 1.00 61.94 182 ASP A CA 1
ATOM 1431 C C . ASP A 1 182 ? 8.596 -10.451 -21.047 1.00 61.94 182 ASP A C 1
ATOM 1433 O O . ASP A 1 182 ? 7.669 -10.417 -20.234 1.00 61.94 182 ASP A O 1
ATOM 1437 N N . GLU A 1 183 ? 9.807 -10.912 -20.713 1.00 68.25 183 GLU A N 1
ATOM 1438 C CA . GLU A 1 183 ? 10.177 -11.426 -19.388 1.00 68.25 183 GLU A CA 1
ATOM 1439 C C . GLU A 1 183 ? 9.995 -10.373 -18.278 1.00 68.25 183 GLU A C 1
ATOM 1441 O O . GLU A 1 183 ? 9.439 -10.682 -17.223 1.00 68.25 183 GLU A O 1
ATOM 1446 N N . ALA A 1 184 ? 10.420 -9.123 -18.506 1.00 60.25 184 ALA A N 1
ATOM 1447 C CA . ALA A 1 184 ? 10.318 -8.043 -17.520 1.00 60.25 184 ALA A CA 1
ATOM 1448 C C . ALA A 1 184 ? 8.890 -7.500 -17.340 1.00 60.25 184 ALA A C 1
ATOM 1450 O O . ALA A 1 184 ? 8.533 -7.067 -16.244 1.00 60.25 184 ALA A O 1
ATOM 1451 N N . LEU A 1 185 ? 8.070 -7.509 -18.396 1.00 57.94 185 LEU A N 1
ATOM 1452 C CA . LEU A 1 185 ? 6.671 -7.075 -18.333 1.00 57.94 185 LEU A CA 1
ATOM 1453 C C . LEU A 1 185 ? 5.742 -8.178 -17.805 1.00 57.94 185 LEU A C 1
ATOM 1455 O O . LEU A 1 185 ? 4.637 -7.871 -17.357 1.00 57.94 185 LEU A O 1
ATOM 1459 N N . GLY A 1 186 ? 6.160 -9.449 -17.854 1.00 55.44 186 GLY A N 1
ATOM 1460 C CA . GLY A 1 186 ? 5.403 -10.582 -17.317 1.00 55.44 186 GLY A CA 1
ATOM 1461 C C . GLY A 1 186 ? 4.013 -10.749 -17.942 1.00 55.44 186 GLY A C 1
ATOM 1462 O O . GLY A 1 186 ? 3.123 -11.329 -17.316 1.00 55.44 186 GLY A O 1
ATOM 1463 N N . ILE A 1 187 ? 3.809 -10.219 -19.156 1.00 53.84 187 ILE A N 1
ATOM 1464 C CA . ILE A 1 187 ? 2.490 -10.111 -19.797 1.00 53.84 187 ILE A CA 1
ATOM 1465 C C . ILE A 1 187 ? 1.880 -11.493 -20.004 1.00 53.84 187 ILE A C 1
ATOM 1467 O O . ILE A 1 187 ? 0.697 -11.660 -19.722 1.00 53.84 187 ILE A O 1
ATOM 1471 N N . GLN A 1 188 ? 2.684 -12.492 -20.371 1.00 54.09 188 GLN A N 1
ATOM 1472 C CA . GLN A 1 188 ? 2.232 -13.877 -20.501 1.00 54.09 188 GLN A CA 1
ATOM 1473 C C . GLN A 1 188 ? 1.599 -14.404 -19.197 1.00 54.09 188 GLN A C 1
ATOM 1475 O O . GLN A 1 188 ? 0.514 -14.973 -19.216 1.00 54.09 188 GLN A O 1
ATOM 1480 N N . LEU A 1 189 ? 2.203 -14.120 -18.036 1.00 54.00 189 LEU A N 1
ATOM 1481 C CA . LEU A 1 189 ? 1.729 -14.603 -16.729 1.00 54.00 189 LEU A CA 1
ATOM 1482 C C . LEU A 1 189 ? 0.497 -13.829 -16.214 1.00 54.00 189 LEU A C 1
ATOM 1484 O O . LEU A 1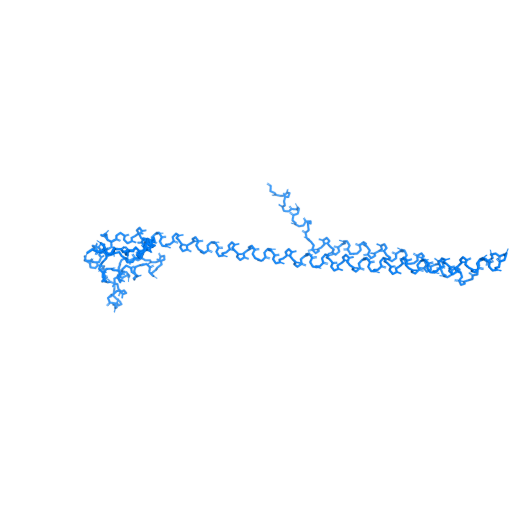 189 ? -0.251 -14.333 -15.373 1.00 54.00 189 LEU A O 1
ATOM 1488 N N . LEU A 1 190 ? 0.263 -12.615 -16.724 1.00 49.12 190 LEU A N 1
ATOM 1489 C CA . LEU A 1 190 ? -0.969 -11.850 -16.503 1.00 49.12 190 LEU A CA 1
ATOM 1490 C C . LEU A 1 190 ? -2.087 -12.257 -17.479 1.00 49.12 190 LEU A C 1
ATOM 1492 O O . LEU A 1 190 ? -3.238 -12.354 -17.060 1.00 49.12 190 LEU A O 1
ATOM 1496 N N . GLN A 1 191 ? -1.765 -12.553 -18.741 1.00 51.94 191 GLN A N 1
ATOM 1497 C CA . GLN A 1 191 ? -2.710 -13.048 -19.750 1.00 51.94 191 GLN A CA 1
ATOM 1498 C C . GLN A 1 191 ? -3.196 -14.469 -19.439 1.00 51.94 191 GLN A C 1
ATOM 1500 O O . GLN A 1 191 ? -4.400 -14.719 -19.504 1.00 51.94 191 GLN A O 1
ATOM 1505 N N . ASP A 1 192 ? -2.309 -15.368 -19.009 1.00 51.84 192 ASP A N 1
ATOM 1506 C CA . ASP A 1 192 ? -2.668 -16.729 -18.588 1.00 51.84 192 ASP A CA 1
ATOM 1507 C C . ASP A 1 192 ? -3.578 -16.721 -17.344 1.00 51.84 192 ASP A C 1
ATOM 1509 O O . ASP A 1 192 ? -4.435 -17.587 -17.191 1.00 51.84 192 ASP A O 1
ATOM 1513 N N . LYS A 1 193 ? -3.453 -15.714 -16.465 1.00 51.66 193 LYS A N 1
ATOM 1514 C CA . LYS A 1 193 ? -4.367 -15.519 -15.324 1.00 51.66 193 LYS A CA 1
ATOM 1515 C C . LYS A 1 193 ? -5.697 -14.874 -15.716 1.00 51.66 193 LYS A C 1
ATOM 1517 O O . LYS A 1 193 ? -6.719 -15.223 -15.136 1.00 51.66 193 LYS A O 1
ATOM 1522 N N . LEU A 1 194 ? -5.697 -13.963 -16.691 1.00 44.56 194 LEU A N 1
ATOM 1523 C CA . LEU A 1 194 ? -6.910 -13.324 -17.224 1.00 44.56 194 LEU A CA 1
ATOM 1524 C C . LEU A 1 194 ? -7.749 -14.248 -18.118 1.00 44.56 194 LEU A C 1
ATOM 1526 O O . LEU A 1 194 ? -8.933 -13.994 -18.295 1.00 44.56 194 LEU A O 1
ATOM 1530 N N . THR A 1 195 ? -7.157 -15.308 -18.672 1.00 52.31 195 THR A N 1
ATOM 1531 C CA . THR A 1 195 ? -7.856 -16.324 -19.485 1.00 52.31 195 THR A CA 1
ATOM 1532 C C . THR A 1 195 ? -8.292 -17.560 -18.687 1.00 52.31 195 THR A C 1
ATOM 1534 O O . THR A 1 195 ? -8.912 -18.460 -19.251 1.00 52.31 195 THR A O 1
ATOM 1537 N N . GLN A 1 196 ? -8.005 -17.602 -17.379 1.00 48.84 196 GLN A N 1
ATOM 1538 C CA . GLN A 1 196 ? -8.430 -18.657 -16.444 1.00 48.84 196 GLN A CA 1
ATOM 1539 C C . GLN A 1 196 ? -9.529 -18.205 -15.455 1.00 48.84 196 GLN A C 1
ATOM 1541 O O . GLN A 1 196 ? -9.808 -18.921 -14.491 1.00 48.84 196 GLN A O 1
ATOM 1546 N N . GLN A 1 197 ? -10.153 -17.042 -15.687 1.00 40.03 197 GLN A N 1
ATOM 1547 C CA . GLN A 1 197 ? -11.367 -16.573 -14.995 1.00 40.03 197 GLN A CA 1
ATOM 1548 C C . GLN A 1 197 ? -12.584 -16.610 -15.924 1.00 40.03 197 GLN A C 1
ATOM 1550 O O . GLN A 1 197 ? -13.677 -16.909 -15.396 1.00 40.03 197 GLN A O 1
#

Sequence (197 aa):
MPVEKGITGSTHHSIAVMQPWEFNEHLDTAKSFQGFACYRDLGPTRSLDAAFALYRQQNSNKTASGFFNNWSTSGHWVDRVLKFDLESDRIRLEGIQGEARIEHERRLEEVRSVAEAIALARLQTSLRSALLVRDTISSLQDECKVDNRCVMDEAQASRLLLLVSIQSKDAATIEATLKLADEALGIQLLQDKLTQQ